Protein AF-A0A176S6M0-F1 (afdb_monomer)

Organism: NCBI:txid1003181

Nearest PDB structures (foldseek):
  2pf5-assembly4_D  TM=7.812E-01  e=3.758E-06  Homo sapiens
  2pf5-assembly3_C  TM=7.568E-01  e=2.878E-05  Homo sapiens
  2pf5-assembly2_B  TM=7.631E-01  e=2.878E-05  Homo sapiens
  2pf5-assembly1_A  TM=7.315E-01  e=1.035E-04  Homo sapiens
  2pf5-assembly5_E  TM=7.703E-01  e=6.281E-04  Homo sapiens

Sequence (191 aa):
MYHYLTNNQQREIKPMPKTPITATLLIAALALMPSASIAIEDCGTSVTECRMKQQIEDSQRQITELQTALSSLQQKMNAMAFPPLHFMKCGKTYTCTPKMCLEKCISLGLRMATYDEVYAWASQGKDHCARMWMLHSQHPGKVYASFPMYKNNTKPGCGATNTGNIPRMEWISVFDWNSEKKYDCACAGIR

Radius of gyration: 30.68 Å; Cα contacts (8 Å, |Δi|>4): 262; chains: 1; bounding box: 70×48×88 Å

Mean predicted aligned error: 15.8 Å

Structure (mmCIF, N/CA/C/O backbone):
data_AF-A0A176S6M0-F1
#
_entry.id   AF-A0A176S6M0-F1
#
loop_
_atom_site.group_PDB
_atom_site.id
_atom_site.type_symbol
_atom_site.label_atom_id
_atom_site.label_alt_id
_atom_site.label_comp_id
_atom_site.label_asym_id
_atom_site.label_entity_id
_atom_site.label_seq_id
_atom_site.pdbx_PDB_ins_code
_atom_site.Cartn_x
_atom_site.Cartn_y
_atom_site.Cartn_z
_atom_site.occupancy
_atom_site.B_iso_or_equiv
_atom_site.auth_seq_id
_atom_site.auth_comp_id
_atom_site.auth_asym_id
_atom_site.auth_atom_id
_atom_site.pdbx_PDB_model_num
ATOM 1 N N . MET A 1 1 ? -43.318 9.454 -31.544 1.00 43.44 1 MET A N 1
ATOM 2 C CA . MET A 1 1 ? -43.766 8.067 -31.302 1.00 43.44 1 MET A CA 1
ATOM 3 C C . MET A 1 1 ? -42.952 7.550 -30.124 1.00 43.44 1 MET A C 1
ATOM 5 O O . MET A 1 1 ? -41.786 7.228 -30.291 1.00 43.44 1 MET A O 1
ATOM 9 N N . TYR A 1 2 ? -43.499 7.673 -28.914 1.00 30.61 2 TYR A N 1
ATOM 10 C CA . TYR A 1 2 ? -42.803 7.377 -27.658 1.00 30.61 2 TYR A CA 1
ATOM 11 C C . TYR A 1 2 ?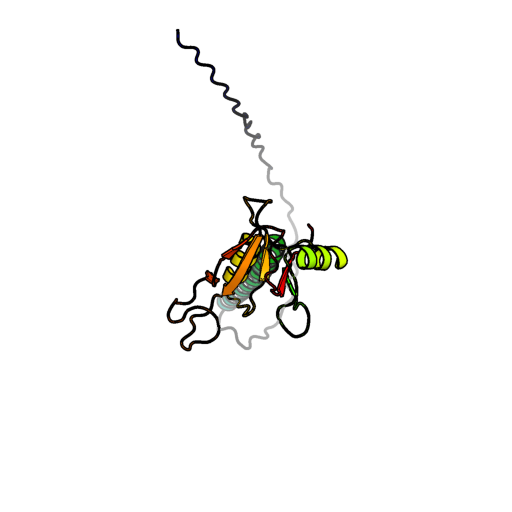 -43.076 5.924 -27.265 1.00 30.61 2 TYR A C 1
ATOM 13 O O . TYR A 1 2 ? -44.229 5.574 -27.032 1.00 30.61 2 TYR A O 1
ATOM 21 N N . HIS A 1 3 ? -42.037 5.095 -27.174 1.00 37.59 3 HIS A N 1
ATOM 22 C CA . HIS A 1 3 ? -42.126 3.774 -26.552 1.00 37.59 3 HIS A CA 1
ATOM 23 C C 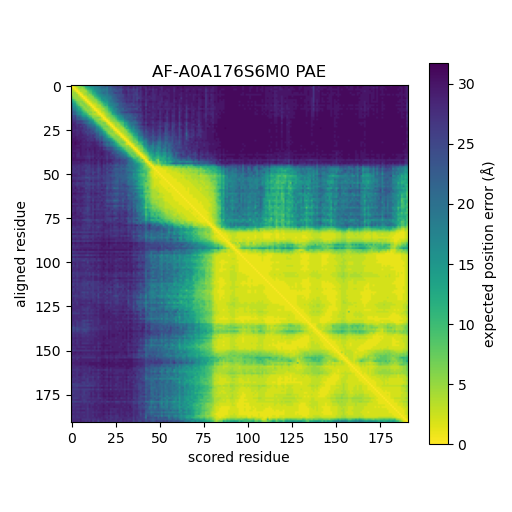. HIS A 1 3 ? -41.480 3.825 -25.168 1.00 37.59 3 HIS A C 1
ATOM 25 O O . HIS A 1 3 ? -40.260 3.823 -25.028 1.00 37.59 3 HIS A O 1
ATOM 31 N N . TYR A 1 4 ? -42.335 3.887 -24.149 1.00 35.69 4 TYR A N 1
ATOM 32 C CA . TYR A 1 4 ? -42.012 3.531 -22.773 1.00 35.69 4 TYR A CA 1
ATOM 33 C C . TYR A 1 4 ? -42.096 2.007 -22.634 1.00 35.69 4 TYR A C 1
ATOM 35 O O . TYR A 1 4 ? -43.117 1.421 -22.986 1.00 35.69 4 TYR A O 1
ATOM 43 N N . LEU A 1 5 ? -41.060 1.379 -22.077 1.00 45.28 5 LEU A N 1
ATOM 44 C CA . LEU A 1 5 ? -41.154 0.053 -21.466 1.00 45.28 5 LEU A CA 1
ATOM 45 C C . LEU A 1 5 ? -40.451 0.098 -20.108 1.00 45.28 5 LEU A C 1
ATOM 47 O O . LEU A 1 5 ? -39.227 0.115 -20.005 1.00 45.28 5 LEU A O 1
ATOM 51 N N . THR A 1 6 ? -41.273 0.169 -19.069 1.00 43.84 6 THR A N 1
ATOM 52 C CA . THR A 1 6 ? -40.951 -0.072 -17.666 1.00 43.84 6 THR A CA 1
ATOM 53 C C . THR A 1 6 ? -41.012 -1.576 -17.400 1.00 43.84 6 THR A C 1
ATOM 55 O O . THR A 1 6 ? -41.942 -2.241 -17.845 1.00 43.84 6 THR A O 1
ATOM 58 N N . ASN A 1 7 ? -40.059 -2.125 -16.644 1.00 42.72 7 ASN A N 1
ATOM 59 C CA . ASN A 1 7 ? -40.209 -3.449 -16.040 1.00 42.72 7 ASN A CA 1
ATOM 60 C C . ASN A 1 7 ? -39.877 -3.367 -14.548 1.00 42.72 7 ASN A C 1
ATOM 62 O O . ASN A 1 7 ? -38.720 -3.328 -14.135 1.00 42.72 7 ASN A O 1
ATOM 66 N N . ASN A 1 8 ? -40.953 -3.299 -13.764 1.00 38.66 8 ASN A N 1
ATOM 67 C CA . ASN A 1 8 ? -40.996 -3.508 -12.326 1.00 38.66 8 ASN A CA 1
ATOM 68 C C . ASN A 1 8 ? -40.951 -5.017 -12.050 1.00 38.66 8 ASN A C 1
ATOM 70 O O . ASN A 1 8 ? -41.828 -5.744 -12.508 1.00 38.66 8 ASN A O 1
ATOM 74 N N . GLN A 1 9 ? -40.010 -5.483 -11.230 1.00 40.56 9 GLN A N 1
ATOM 75 C CA . GLN A 1 9 ? -40.177 -6.736 -10.488 1.00 40.56 9 GLN A CA 1
ATOM 76 C C . GLN A 1 9 ? -40.099 -6.437 -8.991 1.00 40.56 9 GLN A C 1
ATOM 78 O O . GLN A 1 9 ? -39.033 -6.423 -8.381 1.00 40.56 9 GLN A O 1
ATOM 83 N N . GLN A 1 10 ? -41.269 -6.179 -8.409 1.00 38.28 10 GLN A N 1
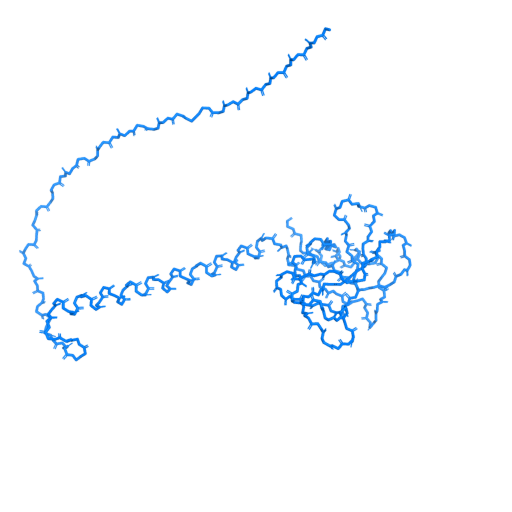ATOM 84 C CA . GLN A 1 10 ? -41.493 -6.224 -6.970 1.00 38.28 10 GLN A CA 1
ATOM 85 C C . GLN A 1 10 ? -41.509 -7.695 -6.538 1.00 38.28 10 GLN A C 1
ATOM 87 O O . GLN A 1 10 ? -42.313 -8.482 -7.032 1.00 38.28 10 GLN A O 1
ATOM 92 N N . ARG A 1 11 ? -40.615 -8.078 -5.622 1.00 42.50 11 ARG A N 1
ATOM 93 C CA . ARG A 1 11 ? -40.735 -9.343 -4.889 1.00 42.50 11 ARG A CA 1
ATOM 94 C C . ARG A 1 11 ? -41.695 -9.126 -3.724 1.00 42.50 11 ARG A C 1
ATOM 96 O O . ARG A 1 11 ? -41.389 -8.378 -2.800 1.00 42.50 11 ARG A O 1
ATOM 103 N N . GLU A 1 12 ? -42.847 -9.780 -3.795 1.00 37.25 12 GLU A N 1
ATOM 104 C CA . GLU A 1 12 ? -43.814 -9.887 -2.707 1.00 37.25 12 GLU A CA 1
ATOM 105 C C . GLU A 1 12 ? -43.195 -10.636 -1.517 1.00 37.25 12 GLU A C 1
ATOM 10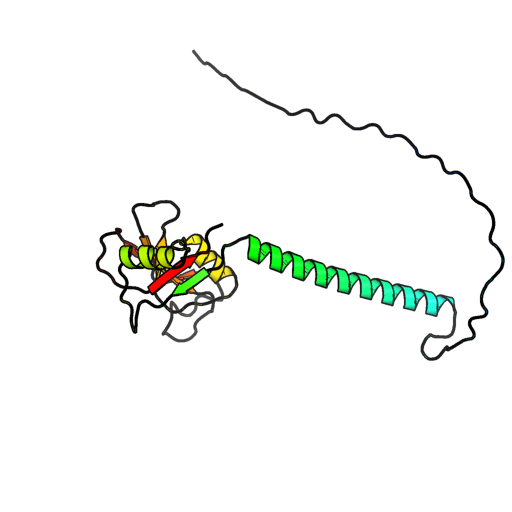7 O O . GLU A 1 12 ? -42.768 -11.785 -1.639 1.00 37.25 12 GLU A O 1
ATOM 112 N N . ILE A 1 13 ? -43.170 -10.000 -0.345 1.00 45.75 13 ILE A N 1
ATOM 113 C CA . ILE A 1 13 ? -42.901 -10.670 0.930 1.00 45.75 13 ILE A CA 1
ATOM 114 C C . ILE A 1 13 ? -44.262 -10.976 1.560 1.00 45.75 13 ILE A C 1
ATOM 116 O O . ILE A 1 13 ? -44.948 -10.081 2.050 1.00 45.75 13 ILE A O 1
ATOM 120 N N . LYS A 1 14 ? -44.662 -12.251 1.528 1.00 45.03 14 LYS A N 1
ATOM 121 C CA . LYS A 1 14 ? -45.820 -12.767 2.273 1.00 45.03 14 LYS A CA 1
ATOM 122 C C . LYS A 1 14 ? -45.585 -12.612 3.787 1.00 45.03 14 LYS A C 1
ATOM 124 O O . LYS A 1 14 ? -44.532 -13.038 4.263 1.00 45.03 14 LYS A O 1
ATOM 129 N N . PRO A 1 15 ? -46.549 -12.090 4.566 1.00 42.06 15 PRO A N 1
ATOM 130 C CA . PRO A 1 15 ? -46.467 -12.107 6.022 1.00 42.06 15 PRO A CA 1
ATOM 131 C C . PRO A 1 15 ? -46.712 -13.525 6.563 1.00 42.06 15 PRO A C 1
ATOM 133 O O . PRO A 1 15 ? -47.674 -14.194 6.183 1.00 42.06 15 PRO A O 1
ATOM 136 N N . MET A 1 16 ? -45.831 -13.982 7.458 1.00 42.56 16 MET A N 1
ATOM 137 C CA . MET A 1 16 ? -45.984 -15.242 8.191 1.00 42.56 16 MET A CA 1
ATOM 138 C C . MET A 1 16 ? -47.082 -15.136 9.269 1.00 42.56 16 MET A C 1
ATOM 140 O O . MET A 1 16 ? -47.238 -14.077 9.885 1.00 42.56 16 MET A O 1
ATOM 144 N N . PRO A 1 17 ? -47.828 -16.226 9.526 1.00 47.25 17 PRO A N 1
ATOM 145 C CA . PRO A 1 17 ? -48.922 -16.242 10.485 1.00 47.25 17 PRO A CA 1
ATOM 146 C C . PRO A 1 17 ? -48.417 -16.229 11.932 1.00 47.25 17 PRO A C 1
ATOM 148 O O . PRO A 1 17 ? -47.465 -16.918 12.295 1.00 47.25 17 PRO A O 1
ATOM 151 N N . LYS A 1 18 ? -49.114 -15.457 12.771 1.00 46.69 18 LYS A N 1
ATOM 152 C CA . LYS A 1 18 ? -49.018 -15.516 14.230 1.00 46.69 18 LYS A CA 1
ATOM 153 C C . LYS A 1 18 ? -49.846 -16.705 14.712 1.00 46.69 18 LYS A C 1
ATOM 155 O O . LYS A 1 18 ? -51.056 -16.717 14.499 1.00 46.69 18 LYS A O 1
ATOM 160 N N . THR A 1 19 ? -49.222 -17.647 15.409 1.00 40.69 19 THR A N 1
ATOM 161 C CA . THR A 1 19 ? -49.934 -18.640 16.225 1.00 40.69 19 THR A CA 1
ATOM 162 C C . THR A 1 19 ? -49.456 -18.565 17.673 1.00 40.69 19 THR A C 1
ATOM 164 O O . THR A 1 19 ? -48.256 -18.397 17.901 1.00 40.69 19 THR A O 1
ATOM 167 N N . PRO A 1 20 ? -50.381 -18.645 18.646 1.00 47.53 20 PRO A N 1
ATOM 168 C CA . PRO A 1 20 ? -50.088 -18.478 20.058 1.00 47.53 20 PRO A CA 1
ATOM 169 C C . PRO A 1 20 ? -49.623 -19.813 20.643 1.00 47.53 20 PRO A C 1
ATOM 171 O O . PRO A 1 20 ? -50.214 -20.852 20.353 1.00 47.53 20 PRO A O 1
ATOM 174 N N . ILE A 1 21 ? -48.589 -19.795 21.484 1.00 45.59 21 ILE A N 1
ATOM 175 C CA . ILE A 1 21 ? -48.250 -20.959 22.305 1.00 45.59 21 ILE A CA 1
ATOM 176 C C . ILE A 1 21 ? -48.722 -20.675 23.725 1.00 45.59 21 ILE A C 1
ATOM 178 O O . ILE A 1 21 ? -48.211 -19.815 24.439 1.00 45.59 21 ILE A O 1
ATOM 182 N N . THR A 1 22 ? -49.782 -21.398 24.047 1.00 39.50 22 THR A N 1
ATOM 183 C CA . THR A 1 22 ? -50.495 -21.522 25.305 1.00 39.50 22 THR A CA 1
ATOM 184 C C . THR A 1 22 ? -49.553 -21.950 26.430 1.00 39.50 22 THR A C 1
ATOM 186 O O . THR A 1 22 ? -48.747 -22.864 26.272 1.00 39.50 22 THR A O 1
ATOM 189 N N . ALA A 1 23 ? -49.696 -21.309 27.587 1.00 42.81 23 ALA A N 1
ATOM 190 C CA . ALA A 1 23 ? -49.121 -21.761 28.843 1.00 42.81 23 ALA A CA 1
ATOM 191 C C . ALA A 1 23 ? -49.730 -23.110 29.265 1.00 42.81 23 ALA A C 1
ATOM 193 O O . ALA A 1 23 ? -50.946 -23.297 29.196 1.00 42.81 23 ALA A O 1
ATOM 194 N N . THR A 1 24 ? -48.916 -24.031 29.780 1.00 41.75 24 THR A N 1
ATOM 195 C CA . THR A 1 24 ? -49.393 -25.070 30.701 1.00 41.75 24 THR A CA 1
ATOM 196 C C . THR A 1 24 ? -48.340 -25.333 31.777 1.00 41.75 24 THR A C 1
ATOM 198 O O . THR A 1 24 ? -47.176 -25.594 31.491 1.00 41.75 24 THR A O 1
ATOM 201 N N . LEU A 1 25 ? -48.817 -25.182 33.013 1.00 37.16 25 LEU A N 1
ATOM 202 C CA . LEU A 1 25 ? -48.228 -25.465 34.317 1.00 37.16 25 LEU A CA 1
ATOM 203 C C . LEU A 1 25 ? -47.341 -26.720 34.391 1.00 37.16 25 LEU A C 1
ATOM 205 O O . LEU A 1 25 ? -47.742 -27.796 33.957 1.00 37.16 25 LEU A O 1
ATOM 209 N N . LEU A 1 26 ? -46.265 -26.609 35.176 1.00 35.19 26 LEU A N 1
ATOM 210 C CA . LEU A 1 26 ? -45.790 -27.683 36.049 1.00 35.19 26 LEU A CA 1
ATOM 211 C C . LEU A 1 26 ? -45.589 -27.101 37.455 1.00 35.19 26 LEU A C 1
ATOM 213 O O . LEU A 1 26 ? -44.762 -26.220 37.679 1.00 35.19 26 LEU A O 1
ATOM 217 N N . ILE A 1 27 ? -46.439 -27.557 38.375 1.00 41.88 27 ILE A N 1
ATOM 218 C CA . ILE A 1 27 ? -46.372 -27.319 39.818 1.00 41.88 27 ILE A CA 1
ATOM 219 C C . ILE A 1 27 ? -45.376 -28.322 40.426 1.00 41.88 27 ILE A C 1
ATOM 221 O O . ILE A 1 27 ? -45.296 -29.453 39.958 1.00 41.88 27 ILE A O 1
ATOM 225 N N . ALA A 1 28 ? -44.744 -27.897 41.527 1.00 40.81 28 ALA A N 1
ATOM 226 C CA . ALA A 1 28 ? -44.086 -28.683 42.583 1.00 40.81 28 ALA A CA 1
ATOM 227 C C . ALA A 1 28 ? -42.548 -28.748 42.561 1.00 40.81 28 ALA A C 1
ATOM 229 O O . ALA A 1 28 ? -41.954 -29.654 41.993 1.00 40.81 28 ALA A O 1
ATOM 230 N N . ALA A 1 29 ? -41.929 -27.831 43.318 1.00 37.19 29 ALA A N 1
ATOM 231 C CA . ALA A 1 29 ? -40.848 -28.139 44.263 1.00 37.19 29 ALA A CA 1
ATOM 232 C C . ALA A 1 29 ? -40.651 -26.950 45.229 1.00 37.19 29 ALA A C 1
ATOM 234 O O . ALA A 1 29 ? -39.705 -26.174 45.127 1.00 37.19 29 ALA A O 1
ATOM 235 N N . LEU A 1 30 ? -41.588 -26.786 46.167 1.00 45.50 30 LEU A N 1
ATOM 236 C CA . LEU A 1 30 ? -41.320 -26.112 47.438 1.00 45.50 30 LEU A CA 1
ATOM 237 C C . LEU A 1 30 ? -40.699 -27.162 48.359 1.00 45.50 30 LEU A C 1
ATOM 239 O O . LEU A 1 30 ? -41.390 -28.107 48.722 1.00 45.50 30 LEU A O 1
ATOM 243 N N . ALA A 1 31 ? -39.420 -26.975 48.679 1.00 43.75 31 ALA A N 1
ATOM 244 C CA . ALA A 1 31 ? -38.664 -27.504 49.821 1.00 43.75 31 ALA A CA 1
ATOM 245 C C . ALA A 1 31 ? -37.278 -27.937 49.346 1.00 43.75 31 ALA A C 1
ATOM 247 O O . ALA A 1 31 ? -37.110 -29.025 48.812 1.00 43.75 31 ALA A O 1
ATOM 248 N N . LEU A 1 32 ? -36.318 -27.031 49.520 1.00 36.28 32 LEU A N 1
ATOM 249 C CA . LEU A 1 32 ? -34.925 -27.251 49.922 1.00 36.28 32 LEU A CA 1
ATOM 250 C C . LEU A 1 32 ? -34.210 -25.933 49.624 1.00 36.28 32 LEU A C 1
ATOM 252 O O . LEU A 1 32 ? -33.520 -25.783 48.623 1.00 36.28 32 LEU A O 1
ATOM 256 N N . MET A 1 33 ? -34.438 -24.937 50.485 1.00 41.25 33 MET A N 1
ATOM 257 C CA . MET A 1 33 ? -33.430 -23.899 50.655 1.00 41.25 33 MET A CA 1
ATOM 258 C C . MET A 1 33 ? -32.262 -24.569 51.377 1.00 41.25 33 MET A C 1
ATOM 260 O O . MET A 1 33 ? -32.457 -25.023 52.508 1.00 41.25 33 MET A O 1
ATOM 264 N N . PRO A 1 34 ? -31.067 -24.666 50.774 1.00 44.00 34 PRO A N 1
ATOM 265 C CA . PRO A 1 34 ? -29.879 -24.871 51.566 1.00 44.00 34 PRO A CA 1
ATOM 266 C C . PRO A 1 34 ? -29.698 -23.589 52.368 1.00 44.00 34 PRO A C 1
ATOM 268 O O . PRO A 1 34 ? -29.604 -22.494 51.809 1.00 44.00 34 PRO A O 1
ATOM 271 N N . SER A 1 35 ? -29.684 -23.736 53.684 1.00 46.09 35 SER A N 1
ATOM 272 C CA . SER A 1 35 ? -29.129 -22.765 54.609 1.00 46.09 35 SER A CA 1
ATOM 273 C C . SER A 1 35 ? -27.696 -22.450 54.172 1.00 46.09 35 SER A C 1
ATOM 275 O O . SER A 1 35 ? -26.757 -23.143 54.553 1.00 46.09 35 SER A O 1
ATOM 277 N N . ALA A 1 36 ? -27.520 -21.436 53.330 1.00 45.50 36 ALA A N 1
ATOM 278 C CA . ALA A 1 36 ? -26.222 -20.841 53.077 1.00 45.50 36 ALA A CA 1
ATOM 279 C C . ALA A 1 36 ? -26.039 -19.738 54.116 1.00 45.50 36 ALA A C 1
ATOM 281 O O . ALA A 1 36 ? -26.495 -18.605 53.961 1.00 45.50 36 ALA A O 1
ATOM 282 N N . SER A 1 37 ? -25.423 -20.135 55.224 1.00 42.41 37 SER A N 1
ATOM 283 C CA . SER A 1 37 ? -24.835 -19.240 56.204 1.00 42.41 37 SER A CA 1
ATOM 284 C C . SER A 1 37 ? -23.882 -18.276 55.500 1.00 42.41 37 SER A C 1
ATOM 286 O O . SER A 1 37 ? -22.876 -18.684 54.931 1.00 42.41 37 SER A O 1
ATOM 288 N N . ILE A 1 38 ? -24.270 -17.004 55.510 1.00 44.81 38 ILE A N 1
ATOM 289 C CA . ILE A 1 38 ? -23.445 -15.811 55.725 1.00 44.81 38 ILE A CA 1
ATOM 290 C C . ILE A 1 38 ? -21.932 -16.090 55.687 1.00 44.81 38 ILE A C 1
ATOM 292 O O . ILE A 1 38 ? -21.327 -16.458 56.689 1.00 44.81 38 ILE A O 1
ATOM 296 N N . ALA A 1 39 ? -21.328 -15.807 54.538 1.00 41.78 39 ALA A N 1
ATOM 297 C CA . ALA A 1 39 ? -20.100 -15.028 54.499 1.00 41.78 39 ALA A CA 1
ATOM 298 C C . ALA A 1 39 ? -20.513 -13.621 54.034 1.00 41.78 39 ALA A C 1
ATOM 300 O O . ALA A 1 39 ? -20.493 -13.313 52.846 1.00 41.78 39 ALA A O 1
ATOM 301 N N . ILE A 1 40 ? -21.036 -12.814 54.966 1.00 46.03 40 ILE A N 1
ATOM 302 C CA . ILE A 1 40 ? -21.219 -11.369 54.776 1.00 46.03 40 ILE A CA 1
ATOM 303 C C . ILE A 1 40 ? -19.926 -10.736 55.277 1.00 46.03 40 ILE A C 1
ATOM 305 O O . ILE A 1 40 ? -19.821 -10.335 56.431 1.00 46.03 40 ILE A O 1
ATOM 309 N N . GLU A 1 41 ? -18.934 -10.689 54.407 1.00 52.88 41 GLU A N 1
ATOM 310 C CA . GLU A 1 41 ? -17.904 -9.662 54.456 1.00 52.88 41 GLU A CA 1
ATOM 311 C C . GLU A 1 41 ? -18.014 -8.969 53.087 1.00 52.88 41 GLU A C 1
ATOM 313 O O . GLU A 1 41 ? -17.890 -9.623 52.058 1.00 52.88 41 GLU A O 1
ATOM 318 N N . ASP A 1 42 ? -18.398 -7.686 53.090 1.00 53.22 42 ASP A N 1
ATOM 319 C CA . ASP A 1 42 ? -18.478 -6.731 51.956 1.00 53.22 42 ASP A CA 1
ATOM 320 C C . ASP A 1 42 ? -19.814 -6.402 51.252 1.00 53.22 42 ASP A C 1
ATOM 322 O O . ASP A 1 42 ? -19.848 -5.506 50.403 1.00 53.22 42 ASP A O 1
ATOM 326 N N . CYS A 1 43 ? -20.966 -6.946 51.656 1.00 53.84 43 CYS A N 1
ATOM 327 C CA . CYS A 1 43 ? -22.266 -6.415 51.198 1.00 53.84 43 CYS A CA 1
ATOM 328 C C . CYS A 1 43 ? -23.092 -5.873 52.379 1.00 53.84 43 CYS A C 1
ATOM 330 O O . CYS A 1 43 ? -23.225 -6.545 53.394 1.00 53.84 43 CYS A O 1
ATOM 332 N N . GLY A 1 44 ? -23.597 -4.636 52.270 1.00 57.66 44 GLY A N 1
ATOM 333 C CA . GLY A 1 44 ? -24.265 -3.893 53.344 1.00 57.66 44 GLY A CA 1
ATOM 334 C C . GLY A 1 44 ? -25.566 -4.525 53.856 1.00 57.66 44 GLY A C 1
ATOM 335 O O . GLY A 1 44 ? -26.013 -5.572 53.399 1.00 57.66 44 GLY A O 1
ATOM 336 N N . THR A 1 45 ? -26.161 -3.870 54.851 1.00 56.72 45 THR A N 1
ATOM 337 C CA . THR A 1 45 ? -27.102 -4.358 55.881 1.00 56.72 45 THR A CA 1
ATOM 338 C C . THR A 1 45 ? -28.440 -4.982 55.429 1.00 56.72 45 THR A C 1
ATOM 340 O O . THR A 1 45 ? -29.296 -5.228 56.281 1.00 56.72 45 THR A O 1
ATOM 343 N N . SER A 1 46 ? -28.672 -5.305 54.148 1.00 70.50 46 SER A N 1
ATOM 344 C CA . SER A 1 46 ? -29.885 -6.031 53.726 1.00 70.50 46 SER A CA 1
ATOM 345 C C . SER A 1 46 ? -29.680 -6.998 52.552 1.00 70.50 46 SER A C 1
ATOM 347 O O . SER A 1 46 ? -28.970 -6.710 51.593 1.00 70.50 46 SER A O 1
ATOM 349 N N . VAL A 1 47 ? -30.399 -8.128 52.578 1.00 76.00 47 VAL A N 1
ATOM 350 C CA . VAL A 1 47 ? -30.427 -9.148 51.503 1.00 76.00 47 VAL A CA 1
ATOM 351 C C . VAL A 1 47 ? -30.794 -8.541 50.140 1.00 76.00 47 VAL A C 1
ATOM 353 O O . VAL A 1 47 ? -30.305 -8.979 49.098 1.00 76.00 47 VAL A O 1
ATOM 356 N N . THR A 1 48 ? -31.634 -7.506 50.141 1.00 75.69 48 THR A N 1
ATOM 357 C CA . THR A 1 48 ? -32.018 -6.763 48.938 1.00 75.69 48 THR A CA 1
ATOM 358 C C . THR A 1 48 ? -30.833 -5.998 48.346 1.00 75.69 48 THR A C 1
ATOM 360 O O . THR A 1 48 ? -30.663 -6.001 47.129 1.00 75.69 48 THR A O 1
ATOM 363 N N . GLU A 1 49 ? -29.984 -5.392 49.183 1.00 75.75 49 GLU A N 1
ATOM 364 C CA . GLU A 1 49 ? -28.771 -4.691 48.744 1.00 75.75 49 GLU A CA 1
ATOM 365 C C . GLU A 1 49 ? -27.766 -5.660 48.109 1.00 75.75 49 GLU A C 1
ATOM 367 O O . GLU A 1 49 ? -27.268 -5.388 47.017 1.00 75.75 49 GLU A O 1
ATOM 372 N N . CYS A 1 50 ? -27.537 -6.823 48.729 1.00 80.56 50 CYS A N 1
ATOM 373 C CA . CYS A 1 50 ? -26.656 -7.855 48.174 1.00 80.56 50 CYS A CA 1
ATOM 374 C C . CYS A 1 50 ? -27.141 -8.331 46.799 1.00 80.56 50 CYS A C 1
ATOM 376 O O . CYS A 1 50 ? -26.361 -8.409 45.853 1.00 80.56 50 CYS A O 1
ATOM 378 N N . ARG A 1 51 ? -28.448 -8.595 46.656 1.00 83.62 51 ARG A N 1
ATOM 379 C CA . ARG A 1 51 ? -29.037 -9.035 45.382 1.00 83.62 51 ARG A CA 1
ATOM 380 C C . ARG A 1 51 ? -28.884 -7.979 44.285 1.00 83.62 51 ARG A C 1
ATOM 382 O O . ARG A 1 51 ? -28.607 -8.336 43.143 1.00 83.62 51 ARG A O 1
ATOM 389 N N . MET A 1 52 ? -29.055 -6.700 44.621 1.00 82.00 52 MET A N 1
ATOM 390 C CA . MET A 1 52 ? -28.855 -5.609 43.665 1.00 82.00 52 MET A CA 1
ATOM 391 C C . MET A 1 52 ? -27.382 -5.471 43.262 1.00 82.00 52 MET A C 1
ATOM 393 O O . MET A 1 52 ? -27.104 -5.339 42.073 1.00 82.00 52 MET A O 1
ATOM 397 N N . LYS A 1 53 ? -26.437 -5.558 44.210 1.00 83.88 53 LYS A N 1
ATOM 398 C CA . LYS A 1 53 ? -24.992 -5.547 43.911 1.00 83.88 53 LYS A CA 1
ATOM 399 C C . LYS A 1 53 ? -24.595 -6.694 42.985 1.00 83.88 53 LYS A C 1
ATOM 401 O O . LYS A 1 53 ? -23.978 -6.443 41.955 1.00 83.88 53 LYS A O 1
ATOM 406 N N . GLN A 1 54 ? -25.058 -7.908 43.276 1.00 87.00 54 GLN A N 1
ATOM 407 C CA . GLN A 1 54 ? -24.828 -9.080 42.431 1.00 87.00 54 GLN A CA 1
ATOM 408 C C . GLN A 1 54 ? -25.341 -8.862 40.998 1.00 87.00 54 GLN A C 1
ATOM 410 O O . GLN A 1 54 ? -24.626 -9.112 40.034 1.00 87.00 54 GLN A O 1
ATOM 415 N N . GLN A 1 55 ? -26.559 -8.329 40.838 1.00 88.12 55 GLN A N 1
ATOM 416 C CA . GLN A 1 55 ? -27.109 -8.024 39.512 1.00 88.12 55 GLN A CA 1
ATOM 417 C C . GLN A 1 55 ? -26.300 -6.961 38.758 1.00 88.12 55 GLN A C 1
ATOM 419 O O . GLN A 1 55 ? -26.183 -7.040 37.532 1.00 88.12 55 GLN A O 1
ATOM 424 N N . ILE A 1 56 ? -25.760 -5.963 39.463 1.00 89.94 56 ILE A N 1
ATOM 425 C CA . ILE A 1 56 ? -24.901 -4.934 38.866 1.00 89.94 56 ILE A CA 1
ATOM 426 C C . ILE A 1 56 ? -23.592 -5.561 38.382 1.00 89.94 56 ILE A C 1
ATOM 428 O O . ILE A 1 56 ? -23.196 -5.307 37.246 1.00 89.94 56 ILE A O 1
ATOM 432 N N . GLU A 1 57 ? -22.953 -6.399 39.196 1.00 90.88 57 GLU A N 1
ATOM 433 C CA . GLU A 1 57 ? -21.716 -7.099 38.831 1.00 90.88 57 GLU A CA 1
ATOM 434 C C . GLU A 1 57 ? -21.927 -8.043 37.643 1.00 90.88 57 GLU A C 1
ATOM 436 O O . GLU A 1 57 ? -21.162 -8.003 36.677 1.00 90.88 57 GLU A O 1
ATOM 441 N N . ASP A 1 58 ? -23.011 -8.820 37.652 1.00 94.00 58 ASP A N 1
ATOM 442 C CA . ASP A 1 58 ? -23.382 -9.694 36.537 1.00 94.00 58 ASP A CA 1
ATOM 443 C C . ASP A 1 58 ? -23.620 -8.886 35.253 1.00 94.00 58 ASP A C 1
ATOM 445 O O . ASP A 1 58 ? -23.161 -9.266 34.173 1.00 94.00 58 ASP A O 1
ATOM 449 N N . SER A 1 59 ? -24.280 -7.729 35.361 1.00 91.25 59 SER A N 1
ATOM 450 C CA . SER A 1 59 ? -24.502 -6.831 34.221 1.00 91.25 59 SER A CA 1
ATOM 451 C C . SER A 1 59 ? -23.192 -6.234 33.702 1.00 91.25 59 SER A C 1
ATOM 453 O O . SER A 1 59 ? -22.975 -6.176 32.491 1.00 91.25 59 SER A O 1
ATOM 455 N N . GLN A 1 60 ? -22.287 -5.819 34.590 1.00 92.94 60 GLN A N 1
ATOM 456 C CA . GLN A 1 60 ? -20.965 -5.307 34.213 1.00 92.94 60 GLN A CA 1
ATOM 457 C C . GLN A 1 60 ? -20.119 -6.382 33.525 1.00 92.94 60 GLN A C 1
ATOM 459 O O . GLN A 1 60 ? -19.449 -6.102 32.523 1.00 92.94 60 GLN A O 1
ATOM 464 N N . ARG A 1 61 ? -20.189 -7.625 34.008 1.00 95.12 61 ARG A N 1
ATOM 465 C CA . ARG A 1 61 ? -19.540 -8.776 33.377 1.00 95.12 61 ARG A CA 1
ATOM 466 C C . ARG A 1 61 ? -20.064 -8.999 31.963 1.00 95.12 61 ARG A C 1
ATOM 468 O O . ARG A 1 61 ? -19.265 -9.062 31.031 1.00 95.12 61 ARG A O 1
ATOM 475 N N . GLN A 1 62 ? -21.386 -9.016 31.788 1.00 94.25 62 GLN A N 1
ATOM 476 C CA . GLN A 1 62 ? -22.009 -9.156 30.469 1.00 94.25 62 GLN A CA 1
ATOM 477 C C . GLN A 1 62 ? -21.599 -8.028 29.514 1.00 94.25 62 GLN A C 1
ATOM 479 O O . GLN A 1 62 ? -21.264 -8.301 28.364 1.00 94.25 62 GLN A O 1
ATOM 484 N N . ILE A 1 63 ? -21.557 -6.771 29.974 1.00 95.44 63 ILE A N 1
ATOM 485 C CA . ILE A 1 63 ? -21.084 -5.634 29.161 1.00 95.44 63 ILE A CA 1
ATOM 486 C C . ILE A 1 63 ? -19.635 -5.848 28.703 1.00 95.44 63 ILE A C 1
ATOM 488 O O . ILE A 1 63 ? -19.309 -5.601 27.539 1.00 95.44 63 ILE A O 1
ATOM 492 N N . THR A 1 64 ? -18.779 -6.343 29.596 1.00 95.12 64 THR A N 1
ATOM 493 C CA . THR A 1 64 ? -17.352 -6.569 29.322 1.00 95.12 64 THR A CA 1
ATOM 494 C C . THR A 1 64 ? -17.152 -7.696 28.305 1.00 95.12 64 THR A C 1
ATOM 496 O O . THR A 1 64 ? -16.361 -7.571 27.363 1.00 95.12 64 THR A O 1
ATOM 499 N N . GLU A 1 65 ? -17.909 -8.785 28.444 1.00 95.31 65 GLU A N 1
ATOM 500 C CA . GLU A 1 65 ? -17.925 -9.897 27.490 1.00 95.31 65 GLU A CA 1
ATOM 501 C C . GLU A 1 65 ? -18.415 -9.439 26.112 1.00 95.31 65 GLU A C 1
ATOM 503 O O . GLU A 1 65 ? -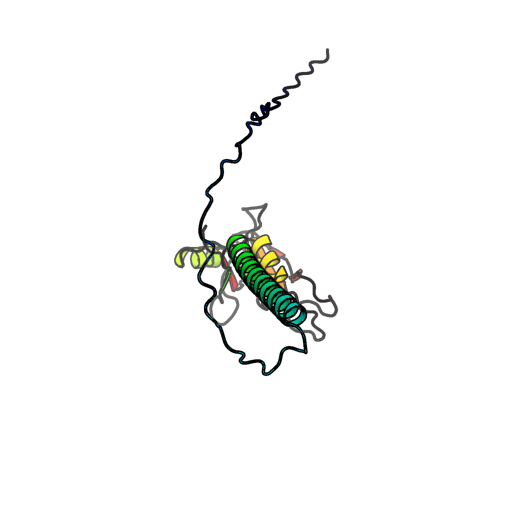17.777 -9.741 25.098 1.00 95.31 65 GLU A O 1
ATOM 508 N N . LEU A 1 66 ? -19.482 -8.633 26.065 1.00 94.00 66 LEU A N 1
ATOM 509 C CA . LEU A 1 66 ? -20.013 -8.088 24.816 1.00 94.00 66 LEU A CA 1
ATOM 510 C C . LEU A 1 66 ? -19.007 -7.156 24.125 1.00 94.00 66 LEU A C 1
ATOM 512 O O . LEU A 1 66 ? -18.799 -7.271 22.917 1.00 94.00 66 LEU A O 1
ATOM 516 N N . GLN A 1 67 ? -18.347 -6.262 24.870 1.00 94.81 67 GLN A N 1
ATOM 517 C CA . GLN A 1 67 ? -17.302 -5.380 24.331 1.00 94.81 67 GLN A CA 1
ATOM 518 C C . GLN A 1 67 ? -16.120 -6.178 23.771 1.00 94.81 67 GLN A C 1
ATOM 520 O O . GLN A 1 67 ? -15.606 -5.869 22.691 1.00 94.81 67 GLN A O 1
ATOM 525 N N . THR A 1 68 ? -15.721 -7.245 24.462 1.00 92.75 68 THR A N 1
ATOM 526 C CA . THR A 1 68 ? -14.644 -8.133 24.011 1.00 92.75 68 THR A CA 1
ATOM 527 C C . THR A 1 68 ? -15.041 -8.871 22.731 1.00 92.75 68 THR A C 1
ATOM 529 O O . THR A 1 68 ? -14.281 -8.878 21.759 1.00 92.75 68 THR A O 1
ATOM 532 N N . ALA A 1 69 ? -16.257 -9.416 22.666 1.00 91.31 69 ALA A N 1
ATOM 533 C CA . ALA A 1 69 ? -16.770 -10.070 21.466 1.00 91.31 69 ALA A CA 1
ATOM 534 C C . ALA A 1 69 ? -16.856 -9.098 20.278 1.00 91.31 69 ALA A C 1
ATOM 536 O O . ALA A 1 69 ? -16.422 -9.438 19.175 1.00 91.31 69 ALA A O 1
ATOM 537 N N . LEU A 1 70 ? -17.341 -7.873 20.505 1.00 91.44 70 LEU A N 1
ATOM 538 C CA . LEU A 1 70 ? -17.454 -6.849 19.468 1.00 91.44 70 LEU A CA 1
ATOM 539 C C . LEU A 1 70 ? -16.079 -6.451 18.920 1.00 91.44 70 LEU A C 1
ATOM 541 O O . LEU A 1 70 ? -15.900 -6.390 17.707 1.00 91.44 70 LEU A O 1
ATOM 545 N N . SER A 1 71 ? -15.085 -6.243 19.791 1.00 87.00 71 SER A N 1
ATOM 546 C CA . SER A 1 71 ? -13.715 -5.931 19.362 1.00 87.00 71 SER A CA 1
ATOM 547 C C . SER A 1 71 ? -13.083 -7.066 18.545 1.00 87.00 71 SER A C 1
ATOM 549 O O . SER A 1 71 ? -12.450 -6.805 17.521 1.00 87.00 71 SER A O 1
ATOM 551 N N . SER A 1 72 ? -13.325 -8.325 18.922 1.00 85.31 72 SER A N 1
ATOM 552 C CA . SER A 1 72 ? -12.878 -9.493 18.154 1.00 85.31 72 SER A CA 1
ATOM 553 C C . SER A 1 72 ? -13.555 -9.566 16.782 1.00 85.31 72 SER A C 1
ATOM 555 O O . SER A 1 72 ? -12.905 -9.836 15.769 1.00 85.31 72 SER A O 1
ATOM 557 N N . LEU A 1 73 ? -14.857 -9.278 16.718 1.00 82.38 73 LEU A N 1
ATOM 558 C CA . LEU A 1 73 ? -15.614 -9.287 15.469 1.00 82.38 73 LEU A CA 1
ATOM 559 C C . LEU A 1 73 ? -15.186 -8.143 14.543 1.00 82.38 73 LEU A C 1
ATOM 561 O O . LEU A 1 73 ? -14.979 -8.371 13.354 1.00 82.38 73 LEU A O 1
ATOM 565 N N . GLN A 1 74 ? -14.949 -6.951 15.095 1.00 79.81 74 GLN A N 1
ATOM 566 C CA . GLN A 1 74 ? -14.381 -5.804 14.386 1.00 79.81 74 GLN A CA 1
ATOM 567 C C . GLN A 1 74 ? -13.004 -6.148 13.797 1.00 79.81 74 GLN A C 1
ATOM 569 O O . GLN A 1 74 ? -12.733 -5.860 12.632 1.00 79.81 74 GLN A O 1
ATOM 574 N N . GLN A 1 75 ? -12.137 -6.815 14.566 1.00 73.12 75 GLN A N 1
ATOM 575 C CA . GLN A 1 75 ? -10.833 -7.283 14.082 1.00 73.12 75 GLN A CA 1
ATOM 576 C C . GLN A 1 75 ? -10.979 -8.298 12.943 1.00 73.12 75 GLN A C 1
ATOM 578 O O . GLN A 1 75 ? -10.296 -8.176 11.924 1.00 73.12 75 GLN A O 1
ATOM 583 N N . LYS A 1 76 ? -11.898 -9.263 13.073 1.00 73.06 76 LYS A N 1
ATOM 584 C CA . LYS A 1 76 ? -12.190 -10.233 12.008 1.00 73.06 76 LYS A CA 1
ATOM 585 C C . LYS A 1 76 ? -12.730 -9.548 10.757 1.00 73.06 76 LYS A C 1
ATOM 587 O O . LYS A 1 76 ? -12.275 -9.861 9.663 1.00 73.06 76 LYS A O 1
ATOM 592 N N . MET A 1 77 ? -13.650 -8.596 10.893 1.00 70.12 77 MET A N 1
ATOM 593 C CA . MET A 1 77 ? -14.173 -7.826 9.763 1.00 70.12 77 MET A CA 1
ATOM 594 C C . MET A 1 77 ? -13.078 -7.015 9.073 1.00 70.12 77 MET A C 1
ATOM 596 O O . MET A 1 77 ? -13.018 -7.019 7.849 1.00 70.12 77 MET A O 1
ATOM 600 N N . ASN A 1 78 ? -12.160 -6.403 9.821 1.00 67.56 78 ASN A N 1
ATOM 601 C CA . ASN A 1 78 ? -11.023 -5.685 9.241 1.00 67.56 78 ASN A CA 1
ATOM 602 C C . ASN A 1 78 ? -10.070 -6.623 8.478 1.00 67.56 78 ASN A C 1
ATOM 604 O O . ASN A 1 78 ? -9.583 -6.258 7.408 1.00 67.56 78 ASN A O 1
ATOM 608 N N . ALA A 1 79 ? -9.846 -7.842 8.980 1.00 60.88 79 ALA A N 1
ATOM 609 C CA . ALA A 1 79 ? -9.065 -8.870 8.284 1.00 60.88 79 ALA A CA 1
ATOM 610 C C . ALA A 1 79 ? -9.789 -9.428 7.041 1.00 60.88 79 ALA A C 1
ATOM 612 O O . ALA A 1 79 ? -9.156 -9.793 6.051 1.00 60.88 79 ALA A O 1
ATOM 613 N N . MET A 1 80 ? -11.123 -9.465 7.066 1.00 60.88 80 MET A N 1
ATOM 614 C CA . MET A 1 80 ? -11.958 -9.896 5.941 1.00 60.88 80 MET A CA 1
ATOM 615 C C . MET A 1 80 ? -12.248 -8.775 4.936 1.00 60.88 80 MET A C 1
ATOM 617 O O . MET A 1 80 ? -12.598 -9.065 3.796 1.00 60.88 80 MET A O 1
ATOM 621 N N . ALA A 1 81 ? -12.047 -7.503 5.282 1.00 71.50 81 ALA A N 1
ATOM 622 C CA . ALA A 1 81 ? -12.307 -6.379 4.382 1.00 71.50 81 ALA A CA 1
ATOM 623 C C . ALA A 1 81 ? -11.218 -6.235 3.306 1.00 71.50 81 ALA A C 1
ATOM 625 O O . ALA A 1 81 ? -11.552 -6.134 2.127 1.00 71.50 81 ALA A O 1
ATOM 626 N N . PHE A 1 82 ? -9.934 -6.388 3.660 1.00 76.81 82 PHE A N 1
ATOM 627 C CA . PHE A 1 82 ? -8.812 -6.264 2.711 1.00 76.81 82 PHE A CA 1
ATOM 628 C C . PHE A 1 82 ? -7.834 -7.445 2.781 1.00 76.81 82 PHE A C 1
ATOM 630 O O . PHE A 1 82 ? -7.593 -7.966 3.871 1.00 76.81 82 PHE A O 1
ATOM 637 N N . PRO A 1 83 ? -7.309 -7.939 1.643 1.00 86.50 83 PRO A N 1
ATOM 638 C CA . PRO A 1 83 ? -6.297 -8.988 1.671 1.00 86.50 83 PRO A CA 1
ATOM 639 C C . PRO A 1 83 ? -5.045 -8.497 2.412 1.00 86.50 83 PRO A C 1
ATOM 641 O O . PRO A 1 83 ? -4.763 -7.294 2.418 1.00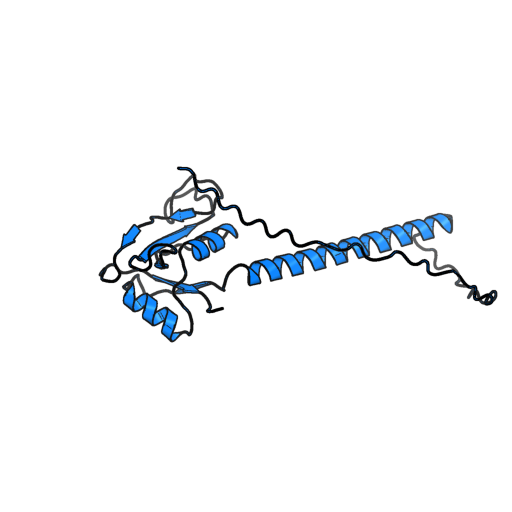 86.50 83 PRO A O 1
ATOM 644 N N . PRO A 1 84 ? -4.273 -9.405 3.034 1.00 90.81 84 PRO A N 1
ATOM 645 C CA . PRO A 1 84 ? -3.020 -9.026 3.670 1.00 90.81 84 PRO A CA 1
ATOM 646 C C . PRO A 1 84 ? -2.087 -8.383 2.638 1.00 90.81 84 PRO A C 1
ATOM 648 O O . PRO A 1 84 ? -1.908 -8.910 1.536 1.00 90.81 84 PRO A O 1
ATOM 651 N N . LEU A 1 85 ? -1.512 -7.232 3.000 1.00 95.12 85 LEU A N 1
ATOM 652 C CA . LEU A 1 85 ? -0.539 -6.523 2.176 1.00 95.12 85 LEU A CA 1
ATOM 653 C C . LEU A 1 85 ? 0.890 -6.871 2.577 1.00 95.12 85 LEU A C 1
ATOM 655 O O . LEU A 1 85 ? 1.233 -6.927 3.758 1.00 95.12 85 LEU A O 1
ATOM 659 N N . HIS A 1 86 ? 1.731 -7.021 1.562 1.00 95.81 86 HIS A N 1
ATOM 660 C CA . HIS A 1 86 ? 3.148 -7.317 1.669 1.00 95.81 86 HIS A CA 1
ATOM 661 C C . HIS A 1 86 ? 3.934 -6.251 0.904 1.00 95.81 86 HIS A C 1
ATOM 663 O O . HIS A 1 86 ? 3.913 -6.207 -0.328 1.00 95.81 86 HIS A O 1
ATOM 669 N N . PHE A 1 87 ? 4.634 -5.390 1.641 1.00 95.81 87 PHE A N 1
ATOM 670 C CA . PHE A 1 87 ? 5.532 -4.389 1.072 1.00 95.81 87 PHE A CA 1
ATOM 671 C C . PHE A 1 87 ? 6.942 -4.954 1.004 1.00 95.81 87 PHE A C 1
ATOM 673 O O . PHE A 1 87 ? 7.577 -5.230 2.023 1.00 95.81 87 PHE A O 1
ATOM 680 N N . MET A 1 88 ? 7.417 -5.178 -0.213 1.00 94.31 88 MET A N 1
ATOM 681 C CA . MET A 1 88 ? 8.650 -5.898 -0.469 1.00 94.31 88 MET A CA 1
ATOM 682 C C . MET A 1 88 ? 9.690 -5.003 -1.095 1.00 94.31 88 MET A C 1
ATOM 684 O O . MET A 1 88 ? 9.501 -4.460 -2.184 1.00 94.31 88 MET A O 1
ATOM 688 N N . LYS A 1 89 ? 10.855 -4.979 -0.452 1.00 92.06 89 LYS A N 1
ATOM 689 C CA . LYS A 1 89 ? 12.037 -4.379 -1.044 1.00 92.06 89 LYS A CA 1
ATOM 690 C C . LYS A 1 89 ? 12.482 -5.164 -2.263 1.00 92.06 89 LYS A C 1
ATOM 692 O O . LYS A 1 89 ? 12.546 -6.402 -2.258 1.00 92.06 89 LYS A O 1
ATOM 697 N N . CYS A 1 90 ? 12.829 -4.442 -3.308 1.00 88.00 90 CYS A N 1
ATOM 698 C CA . CYS A 1 90 ? 13.449 -5.014 -4.483 1.00 88.00 90 CYS A CA 1
ATOM 699 C C . CYS A 1 90 ? 14.953 -4.798 -4.425 1.00 88.00 90 CYS A C 1
ATOM 701 O O 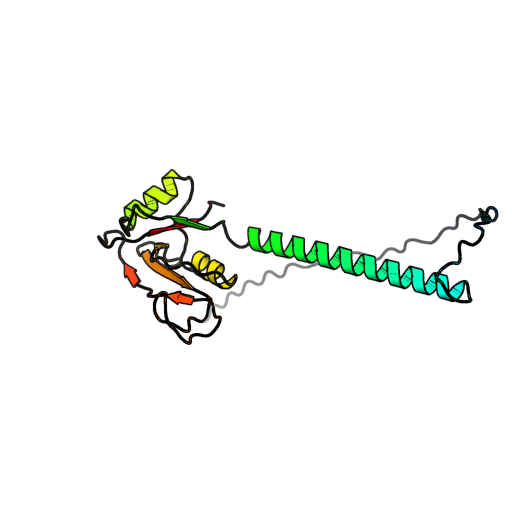. CYS A 1 90 ? 15.457 -3.878 -5.040 1.00 88.00 90 CYS A O 1
ATOM 703 N N . GLY A 1 91 ? 15.682 -5.650 -3.700 1.00 81.56 91 GLY A N 1
ATOM 704 C CA . GLY A 1 91 ? 17.132 -5.513 -3.527 1.00 81.56 91 GLY A CA 1
ATOM 705 C C . GLY A 1 91 ? 17.511 -4.547 -2.398 1.00 81.56 91 GLY A C 1
ATOM 706 O O . GLY A 1 91 ? 16.731 -4.325 -1.473 1.00 81.56 91 GLY A O 1
ATOM 707 N N . LYS A 1 92 ? 18.739 -4.007 -2.442 1.00 81.25 92 LYS A N 1
ATOM 708 C CA . LYS A 1 92 ? 19.239 -3.051 -1.430 1.00 81.25 92 LYS A CA 1
ATOM 709 C C . LYS A 1 92 ? 18.636 -1.647 -1.583 1.00 81.25 92 LYS A C 1
ATOM 711 O O . LYS A 1 92 ? 18.539 -0.918 -0.602 1.00 81.25 92 LYS A O 1
ATOM 716 N N . THR A 1 93 ? 18.249 -1.282 -2.801 1.00 81.19 93 THR A N 1
ATOM 717 C CA . THR A 1 93 ? 17.628 -0.004 -3.187 1.00 81.19 93 THR A CA 1
ATOM 718 C C . THR A 1 93 ? 16.459 -0.280 -4.130 1.00 81.19 93 THR A C 1
ATOM 720 O O . THR A 1 93 ? 16.218 -1.427 -4.464 1.00 81.19 93 THR A O 1
ATOM 723 N N . TYR A 1 94 ? 15.735 0.739 -4.588 1.00 88.50 94 TYR A N 1
ATOM 724 C CA . TYR A 1 94 ? 14.676 0.582 -5.584 1.00 88.50 94 TYR A CA 1
ATOM 725 C C . TYR A 1 94 ? 15.191 -0.036 -6.898 1.00 88.50 94 TYR A C 1
ATOM 727 O O . TYR A 1 94 ? 15.780 0.672 -7.718 1.00 88.50 94 TYR A O 1
ATOM 735 N N . THR A 1 95 ? 14.976 -1.342 -7.122 1.00 93.44 95 THR A N 1
ATOM 736 C CA . THR A 1 95 ? 15.473 -2.016 -8.342 1.00 93.44 95 THR A CA 1
ATOM 737 C C . THR A 1 95 ? 14.423 -2.679 -9.235 1.00 93.44 95 THR A C 1
ATOM 739 O O . THR A 1 95 ? 14.757 -2.982 -10.380 1.00 93.44 95 THR A O 1
ATOM 742 N N . CYS A 1 96 ? 13.170 -2.864 -8.802 1.00 96.31 96 CYS A N 1
ATOM 743 C CA . CYS A 1 96 ? 12.163 -3.515 -9.649 1.00 96.31 96 CYS A CA 1
ATOM 744 C C . CYS A 1 96 ? 11.522 -2.533 -10.626 1.00 96.31 96 CYS A C 1
ATOM 746 O O . CYS A 1 96 ? 11.064 -1.467 -10.216 1.00 96.31 96 CYS A O 1
ATOM 748 N N . THR A 1 97 ? 11.406 -2.927 -11.893 1.00 97.69 97 THR A N 1
ATOM 749 C CA . THR A 1 97 ? 10.450 -2.337 -12.848 1.00 97.69 97 THR A CA 1
ATOM 750 C C . THR A 1 97 ? 9.025 -2.837 -12.550 1.00 97.69 97 THR A C 1
ATOM 752 O O . THR A 1 97 ? 8.870 -3.774 -11.758 1.00 97.69 97 THR A O 1
ATOM 755 N N . PRO A 1 98 ? 7.969 -2.282 -13.178 1.00 97.62 98 PRO A N 1
ATOM 756 C CA . PRO A 1 98 ? 6.605 -2.774 -12.977 1.00 97.62 98 PRO A CA 1
ATOM 757 C C . PRO A 1 98 ? 6.447 -4.270 -13.275 1.00 97.62 98 PRO A C 1
ATOM 759 O O . PRO A 1 98 ? 5.841 -4.995 -12.491 1.00 97.62 98 PRO A O 1
ATOM 762 N N . LYS A 1 99 ? 7.044 -4.754 -14.374 1.00 97.06 99 LYS A N 1
ATOM 763 C CA . LYS A 1 99 ? 6.981 -6.173 -14.763 1.00 97.06 99 LYS A CA 1
ATOM 764 C C . LYS A 1 99 ? 7.697 -7.077 -13.765 1.00 97.06 99 LYS A C 1
ATOM 766 O O . LYS A 1 99 ? 7.113 -8.053 -13.313 1.00 97.06 99 LYS A O 1
ATOM 771 N N . MET A 1 100 ? 8.908 -6.697 -13.349 1.00 97.00 100 MET A N 1
ATOM 772 C CA . MET A 1 100 ? 9.637 -7.432 -12.307 1.00 97.00 100 MET A CA 1
ATOM 773 C C . MET A 1 100 ? 8.844 -7.480 -11.002 1.00 97.00 100 MET A C 1
ATOM 775 O O . MET A 1 100 ? 8.897 -8.463 -10.267 1.00 97.00 100 MET A O 1
ATOM 779 N N . CYS A 1 101 ? 8.105 -6.411 -10.703 1.00 97.56 101 CYS A N 1
ATOM 780 C CA . CYS A 1 101 ? 7.274 -6.369 -9.520 1.00 97.56 101 CYS A CA 1
ATOM 781 C C . CYS A 1 101 ? 6.107 -7.352 -9.582 1.00 97.56 101 CYS A C 1
ATOM 783 O O . CYS A 1 101 ? 5.863 -8.084 -8.623 1.00 97.56 101 CYS A O 1
ATOM 785 N N . LEU A 1 102 ? 5.433 -7.407 -10.731 1.00 96.62 102 LEU A N 1
ATOM 786 C CA . LEU A 1 102 ? 4.377 -8.375 -10.992 1.00 96.62 102 LEU A CA 1
ATOM 787 C C . LEU A 1 102 ? 4.888 -9.810 -10.844 1.00 96.62 102 LEU A C 1
ATOM 789 O O . LEU A 1 102 ? 4.312 -10.585 -10.083 1.00 96.62 102 LEU A O 1
ATOM 793 N N . GLU A 1 103 ? 5.995 -10.137 -11.510 1.00 96.56 103 GLU A N 1
ATOM 794 C CA . GLU A 1 103 ? 6.636 -11.455 -11.434 1.00 96.56 103 GLU A CA 1
ATOM 795 C C . GLU A 1 103 ? 7.009 -11.822 -9.995 1.00 96.56 103 GLU A C 1
ATOM 797 O O . GLU A 1 103 ? 6.789 -12.954 -9.565 1.00 96.56 103 GLU A O 1
ATOM 802 N N . LYS A 1 104 ? 7.510 -10.854 -9.219 1.00 95.88 104 LYS A N 1
ATOM 803 C CA . LYS A 1 104 ? 7.846 -11.051 -7.807 1.00 95.88 104 LYS A CA 1
ATOM 804 C C . LYS A 1 104 ? 6.622 -11.307 -6.929 1.00 95.88 104 LYS A C 1
ATOM 806 O O . LYS A 1 104 ? 6.707 -12.120 -6.015 1.00 95.88 104 LYS A O 1
ATOM 811 N N . CYS A 1 105 ? 5.501 -10.623 -7.160 1.00 96.94 105 CYS A N 1
ATOM 812 C CA . CYS A 1 105 ? 4.270 -10.945 -6.437 1.00 96.94 105 CYS A CA 1
ATOM 813 C C . CYS A 1 105 ? 3.803 -12.365 -6.788 1.00 96.94 105 CYS A C 1
ATOM 815 O O . CYS A 1 105 ? 3.528 -13.160 -5.890 1.00 96.94 105 CYS A O 1
ATOM 817 N N . ILE A 1 106 ? 3.773 -12.696 -8.083 1.00 96.62 106 ILE A N 1
ATOM 818 C CA . ILE A 1 106 ? 3.296 -13.993 -8.581 1.00 96.62 106 ILE A CA 1
ATOM 819 C C . ILE A 1 106 ? 4.150 -15.146 -8.045 1.00 96.62 106 ILE A C 1
ATOM 821 O O . ILE A 1 106 ? 3.596 -16.159 -7.622 1.00 96.62 106 ILE A O 1
ATOM 825 N N . SER A 1 107 ? 5.478 -14.998 -7.995 1.00 95.94 107 SER A N 1
ATOM 826 C CA . SER A 1 107 ? 6.378 -16.052 -7.500 1.00 95.94 107 SER A CA 1
ATOM 827 C C . SER A 1 107 ? 6.176 -16.400 -6.022 1.00 95.94 107 SER A C 1
ATOM 829 O O . SER A 1 107 ? 6.606 -17.462 -5.579 1.00 95.94 107 SER A O 1
ATOM 831 N N . LEU A 1 108 ? 5.488 -15.539 -5.269 1.00 94.69 108 LEU A N 1
ATOM 832 C CA . LEU A 1 108 ? 5.116 -15.755 -3.871 1.00 94.69 108 LEU A CA 1
ATOM 833 C C . LEU A 1 108 ? 3.655 -16.194 -3.696 1.00 94.69 108 LEU A C 1
ATOM 835 O O . LEU A 1 108 ? 3.165 -16.234 -2.569 1.00 94.69 108 LEU A O 1
ATOM 839 N N . GLY A 1 109 ? 2.938 -16.491 -4.785 1.00 95.69 109 GLY A N 1
ATOM 840 C CA . GLY A 1 109 ? 1.505 -16.796 -4.734 1.00 95.69 109 GLY A CA 1
ATOM 841 C C . GLY A 1 109 ? 0.644 -15.581 -4.370 1.00 95.69 109 GLY A C 1
ATOM 842 O O . GLY A 1 109 ? -0.454 -15.730 -3.839 1.00 95.69 109 GLY A O 1
ATOM 843 N N . LEU A 1 110 ? 1.149 -14.372 -4.623 1.00 96.75 110 LEU A N 1
ATOM 844 C CA . LEU A 1 110 ? 0.463 -13.105 -4.393 1.00 96.75 110 LEU A CA 1
ATOM 845 C C . LEU A 1 110 ? 0.119 -12.448 -5.734 1.00 96.75 110 LEU A C 1
ATOM 847 O O . LEU A 1 110 ? 0.624 -12.819 -6.793 1.00 96.75 110 LEU A O 1
ATOM 851 N N . ARG A 1 111 ? -0.691 -11.394 -5.688 1.00 95.75 111 ARG A N 1
ATOM 852 C CA . ARG A 1 111 ? -0.843 -10.455 -6.809 1.00 95.75 111 ARG A CA 1
ATOM 853 C C . ARG A 1 111 ? -0.252 -9.103 -6.450 1.00 95.75 111 ARG A C 1
ATOM 855 O O . ARG A 1 111 ? -0.041 -8.814 -5.275 1.00 95.75 111 ARG A O 1
ATOM 862 N N . MET A 1 112 ? -0.020 -8.247 -7.441 1.00 96.44 112 MET A N 1
ATOM 863 C CA . MET A 1 112 ? 0.231 -6.838 -7.139 1.00 96.44 112 MET A CA 1
ATOM 864 C C . MET A 1 112 ? -0.975 -6.248 -6.401 1.00 96.44 112 MET A C 1
ATOM 866 O O . MET A 1 112 ? -2.133 -6.525 -6.736 1.00 96.44 112 MET A O 1
ATOM 870 N N . ALA A 1 113 ? -0.692 -5.455 -5.373 1.00 96.81 113 ALA A N 1
ATOM 871 C CA . ALA A 1 113 ? -1.712 -4.711 -4.657 1.00 96.81 113 ALA A CA 1
ATOM 872 C C . ALA A 1 113 ? -2.279 -3.617 -5.564 1.00 96.81 113 ALA A C 1
ATOM 874 O O . ALA A 1 113 ? -1.575 -3.057 -6.411 1.00 96.81 113 ALA A O 1
ATOM 875 N N . THR A 1 114 ? -3.552 -3.303 -5.380 1.00 95.38 114 THR A N 1
ATOM 876 C CA . THR A 1 114 ? -4.190 -2.144 -6.005 1.00 95.38 114 THR A CA 1
ATOM 877 C C . THR A 1 114 ? -3.917 -0.886 -5.190 1.00 95.38 114 THR A C 1
ATOM 879 O O . THR A 1 114 ? -3.647 -0.953 -3.990 1.00 95.38 114 THR A O 1
ATOM 882 N N . TYR A 1 115 ? -4.012 0.274 -5.837 1.00 94.56 115 TYR A N 1
ATOM 883 C CA . TYR A 1 115 ? -3.936 1.564 -5.154 1.00 94.56 115 TYR A CA 1
ATOM 884 C C . TYR A 1 115 ? -4.908 1.653 -3.966 1.00 94.56 115 TYR A C 1
ATOM 886 O O . TYR A 1 115 ? -4.508 2.062 -2.878 1.00 94.56 115 TYR A O 1
ATOM 894 N N . ASP A 1 116 ? -6.155 1.212 -4.153 1.00 93.25 116 ASP A N 1
ATOM 895 C CA . ASP A 1 116 ? -7.205 1.331 -3.135 1.00 93.25 116 ASP A CA 1
ATOM 896 C C . ASP A 1 116 ? -6.913 0.478 -1.898 1.00 93.25 116 ASP A C 1
ATOM 898 O O . ASP A 1 116 ? -7.172 0.899 -0.773 1.00 93.25 116 ASP A O 1
ATOM 902 N N . GLU A 1 117 ? -6.312 -0.698 -2.078 1.00 94.88 117 GLU A N 1
ATOM 903 C CA . GLU A 1 117 ? -5.901 -1.545 -0.956 1.00 94.88 117 GLU A CA 1
ATOM 904 C C . GLU A 1 117 ? -4.775 -0.906 -0.150 1.00 94.88 117 GLU A C 1
ATOM 906 O O . GLU A 1 117 ? -4.800 -0.929 1.082 1.00 94.88 117 GLU A O 1
ATOM 911 N N . VAL A 1 118 ? -3.799 -0.308 -0.834 1.00 96.00 118 VAL A N 1
ATOM 912 C CA . VAL A 1 118 ? -2.686 0.389 -0.180 1.00 96.00 118 VAL A CA 1
ATOM 913 C C . VAL A 1 118 ? -3.186 1.654 0.531 1.00 96.00 118 VAL A C 1
ATOM 915 O O . VAL A 1 118 ? -2.757 1.930 1.652 1.00 96.00 118 VAL A O 1
ATOM 918 N N . TYR A 1 119 ? -4.148 2.376 -0.054 1.00 94.88 119 TYR A N 1
ATOM 919 C CA . TYR A 1 119 ? -4.818 3.505 0.598 1.00 94.88 119 TYR A CA 1
ATOM 920 C C . TYR A 1 119 ? -5.588 3.057 1.848 1.00 94.88 119 TYR A C 1
ATOM 922 O O . TYR A 1 119 ? -5.401 3.624 2.923 1.00 94.88 119 TYR A O 1
ATOM 930 N N . ALA A 1 120 ? -6.395 1.998 1.745 1.00 93.44 120 ALA A N 1
ATOM 931 C CA . ALA A 1 120 ? -7.143 1.447 2.874 1.00 93.44 120 ALA A CA 1
ATOM 932 C C . ALA A 1 120 ? -6.221 0.959 4.002 1.00 93.44 120 ALA A C 1
ATOM 934 O O . ALA A 1 120 ? -6.563 1.060 5.181 1.00 93.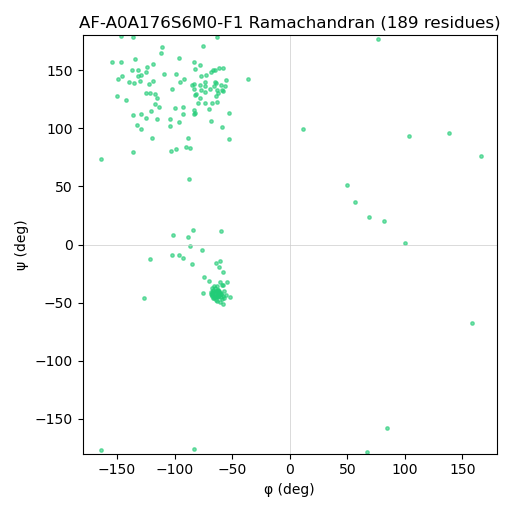44 120 ALA A O 1
ATOM 935 N N . TRP A 1 121 ? -5.027 0.465 3.667 1.00 94.50 121 TRP A N 1
ATOM 936 C CA . TRP A 1 121 ? -4.000 0.136 4.653 1.00 94.50 121 TRP A CA 1
ATOM 937 C C . TRP A 1 121 ? -3.492 1.378 5.396 1.00 94.50 121 TRP A C 1
ATOM 939 O O . TRP A 1 121 ? -3.352 1.329 6.619 1.00 94.50 121 TRP A O 1
ATOM 949 N N . ALA A 1 122 ? -3.296 2.504 4.701 1.00 95.56 122 ALA A N 1
ATOM 950 C CA . ALA A 1 122 ? -2.964 3.785 5.329 1.00 95.56 122 ALA A CA 1
ATOM 951 C C . ALA A 1 122 ? -4.084 4.267 6.266 1.00 95.56 122 ALA A C 1
ATOM 953 O O . ALA A 1 122 ? -3.815 4.749 7.367 1.00 95.56 122 ALA A O 1
ATOM 954 N N . SER A 1 123 ? -5.350 4.075 5.877 1.00 93.94 123 SER A N 1
ATOM 955 C CA . SER A 1 123 ? -6.532 4.418 6.690 1.00 93.94 123 SER A CA 1
ATOM 956 C C . SER A 1 123 ? -6.598 3.685 8.030 1.00 93.94 123 SER A C 1
ATOM 958 O O . SER A 1 123 ? -7.338 4.106 8.912 1.00 93.94 123 SER A O 1
ATOM 960 N N . GLN A 1 124 ? -5.792 2.639 8.226 1.00 91.56 124 GLN A N 1
ATOM 961 C CA . GLN A 1 124 ? -5.625 1.960 9.516 1.00 91.56 124 GLN A CA 1
ATOM 962 C C . GLN A 1 124 ? -4.603 2.654 10.434 1.00 91.56 124 GLN A C 1
ATOM 964 O O . GLN A 1 124 ? -4.164 2.058 11.418 1.00 91.56 124 GLN A O 1
ATOM 969 N N . GLY A 1 125 ? -4.183 3.879 10.114 1.00 92.50 125 GLY A N 1
ATOM 970 C CA . GLY A 1 125 ? -3.205 4.626 10.901 1.00 92.50 125 GLY A CA 1
ATOM 971 C C . GLY A 1 125 ? -1.752 4.241 10.617 1.00 92.50 125 GLY A C 1
ATOM 972 O O . GLY A 1 125 ? -0.893 4.443 11.474 1.00 92.50 125 GLY A O 1
ATOM 973 N N . LYS A 1 126 ? -1.478 3.624 9.461 1.00 93.62 126 LYS A N 1
ATOM 974 C CA . LYS A 1 126 ? -0.179 3.016 9.149 1.00 93.62 126 LYS A CA 1
ATOM 975 C C . LYS A 1 126 ? 0.585 3.807 8.086 1.00 93.62 126 LYS A C 1
ATOM 977 O O . LYS A 1 126 ? -0.002 4.333 7.144 1.00 93.62 126 LYS A O 1
ATOM 982 N N . ASP A 1 127 ? 1.910 3.806 8.215 1.00 94.88 127 ASP A N 1
ATOM 983 C CA . ASP A 1 127 ? 2.840 4.480 7.306 1.00 94.88 127 ASP A CA 1
ATOM 984 C C . ASP A 1 127 ? 3.780 3.465 6.647 1.00 94.88 127 ASP A C 1
ATOM 986 O O . ASP A 1 127 ? 4.288 2.557 7.312 1.00 94.88 127 ASP A O 1
ATOM 990 N N . HIS A 1 128 ? 4.090 3.645 5.363 1.00 95.12 128 HIS A N 1
ATOM 991 C CA . HIS A 1 128 ? 5.186 2.927 4.719 1.00 95.12 128 HIS A CA 1
ATOM 992 C C . HIS A 1 128 ? 6.010 3.861 3.840 1.00 95.12 128 HIS A C 1
ATOM 994 O O . HIS A 1 128 ? 5.570 4.306 2.786 1.00 95.12 128 HIS A O 1
ATOM 1000 N N . CYS A 1 129 ? 7.245 4.121 4.262 1.00 93.31 129 CYS A N 1
ATOM 1001 C CA . CYS A 1 129 ? 8.119 5.089 3.616 1.00 93.31 129 CYS A CA 1
ATOM 1002 C C . CYS A 1 129 ? 8.949 4.511 2.465 1.00 93.31 129 CYS A C 1
ATOM 1004 O O . CYS A 1 129 ? 10.181 4.556 2.488 1.00 93.31 129 CYS A O 1
ATOM 1006 N N . ALA A 1 130 ? 8.296 3.928 1.467 1.00 94.00 130 ALA A N 1
ATOM 1007 C CA . ALA A 1 130 ? 8.995 3.439 0.288 1.00 94.00 130 ALA A CA 1
ATOM 1008 C C . ALA A 1 130 ? 8.089 3.506 -0.931 1.00 94.00 130 ALA A C 1
ATOM 1010 O O . ALA A 1 130 ? 6.977 2.985 -0.901 1.00 94.00 130 ALA A O 1
ATOM 1011 N N . ARG A 1 131 ? 8.568 4.130 -2.011 1.00 95.38 131 ARG A N 1
ATOM 1012 C CA . ARG A 1 131 ? 7.837 4.162 -3.280 1.00 95.38 131 ARG A CA 1
ATOM 1013 C C . ARG A 1 131 ? 7.718 2.743 -3.819 1.00 95.38 131 ARG A C 1
ATOM 1015 O O . ARG A 1 131 ? 8.728 2.057 -3.968 1.00 95.38 131 ARG A O 1
ATOM 1022 N N . MET A 1 132 ? 6.499 2.338 -4.146 1.00 97.56 132 MET A N 1
ATOM 1023 C CA . MET A 1 132 ? 6.187 0.988 -4.599 1.00 97.56 132 MET A CA 1
ATOM 1024 C C . MET A 1 132 ? 5.320 1.002 -5.848 1.00 97.56 132 MET A C 1
ATOM 1026 O O . MET A 1 132 ? 4.494 1.900 -6.023 1.00 97.56 132 MET A O 1
ATOM 1030 N N . TRP A 1 133 ? 5.477 -0.025 -6.676 1.00 98.12 133 TRP A N 1
ATOM 1031 C CA . TRP A 1 133 ? 4.555 -0.322 -7.764 1.00 98.12 133 TRP A CA 1
ATOM 1032 C C . TRP A 1 133 ? 3.246 -0.905 -7.237 1.00 98.12 133 TRP A C 1
ATOM 1034 O O . TRP A 1 133 ? 3.255 -1.799 -6.389 1.00 98.12 133 TRP A O 1
ATOM 1044 N N . MET A 1 134 ? 2.131 -0.425 -7.783 1.00 97.00 134 MET A N 1
ATOM 1045 C CA . MET A 1 134 ? 0.779 -0.907 -7.499 1.00 97.00 134 MET A CA 1
ATOM 1046 C C . MET A 1 134 ? -0.103 -0.803 -8.749 1.00 97.00 134 MET A C 1
ATOM 1048 O O . MET A 1 134 ? 0.177 -0.026 -9.668 1.00 97.00 134 MET A O 1
ATOM 1052 N N . LEU A 1 135 ? -1.168 -1.598 -8.795 1.00 96.06 135 LEU A N 1
ATOM 1053 C CA . LEU A 1 135 ? -2.117 -1.605 -9.904 1.00 96.06 135 LEU A CA 1
ATOM 1054 C C . LEU A 1 135 ? -3.059 -0.405 -9.834 1.00 96.06 135 LEU A C 1
ATOM 1056 O O . LEU A 1 135 ? -3.502 0.003 -8.757 1.00 96.06 135 LEU A O 1
ATOM 1060 N N . HIS A 1 136 ? -3.415 0.111 -11.006 1.00 89.44 136 HIS A N 1
ATOM 1061 C CA . HIS A 1 136 ? -4.499 1.069 -11.140 1.00 89.44 136 HIS A CA 1
ATOM 1062 C C . HIS A 1 136 ? -5.838 0.326 -11.221 1.00 89.44 136 HIS A C 1
ATOM 1064 O O . HIS A 1 136 ? -6.097 -0.372 -12.201 1.00 89.44 136 HIS A O 1
ATOM 1070 N N . SER A 1 137 ? -6.721 0.518 -10.237 1.00 83.50 137 SER A N 1
ATOM 1071 C CA . SER A 1 137 ? -7.977 -0.244 -10.114 1.00 83.50 137 SER A CA 1
ATOM 1072 C C . SER A 1 137 ? -8.890 -0.133 -11.342 1.00 83.50 137 SER A C 1
ATOM 1074 O O . SER A 1 137 ? -9.543 -1.096 -11.722 1.00 83.50 137 SER A O 1
ATOM 1076 N N . GLN A 1 138 ? -8.910 1.034 -11.993 1.00 83.69 138 GLN A N 1
ATOM 1077 C CA . GLN A 1 138 ? -9.767 1.305 -13.157 1.00 83.69 138 GLN A CA 1
ATOM 1078 C C . GLN A 1 138 ? -9.056 1.249 -14.524 1.00 83.69 138 GLN A C 1
ATOM 1080 O O . GLN A 1 138 ? -9.715 1.302 -15.561 1.00 83.69 138 GLN A O 1
ATOM 1085 N N . HIS A 1 139 ? -7.722 1.157 -14.563 1.00 86.94 139 HIS A N 1
ATOM 1086 C CA . HIS A 1 139 ? -6.941 1.258 -15.802 1.00 86.94 139 HIS A CA 1
ATOM 1087 C C . HIS A 1 139 ? -5.862 0.172 -15.832 1.00 86.94 139 HIS A C 1
ATOM 1089 O O . HIS A 1 139 ? -4.697 0.461 -15.571 1.00 86.94 139 HIS A O 1
ATOM 1095 N N . PRO A 1 140 ? -6.208 -1.079 -16.186 1.00 81.19 140 PRO A N 1
ATOM 1096 C CA . PRO A 1 140 ? -5.276 -2.210 -16.124 1.00 81.19 140 PRO A CA 1
ATOM 1097 C C . PRO A 1 140 ? -4.039 -2.050 -17.025 1.00 81.19 140 PRO A C 1
ATOM 1099 O O . PRO A 1 140 ? -3.017 -2.686 -16.787 1.00 81.19 140 PRO A O 1
ATOM 1102 N N . GLY A 1 141 ? -4.087 -1.169 -18.033 1.00 87.81 141 GLY A N 1
ATOM 1103 C CA . GLY A 1 141 ? -2.930 -0.808 -18.863 1.00 87.81 141 GLY A CA 1
ATOM 1104 C C . GLY A 1 141 ? -1.926 0.143 -18.195 1.00 87.81 141 GLY A C 1
ATOM 1105 O O . GLY A 1 141 ? -0.887 0.432 -18.787 1.00 87.81 141 GLY A O 1
ATOM 1106 N N . LYS A 1 142 ? -2.216 0.638 -16.988 1.00 93.50 142 LYS A N 1
ATOM 1107 C CA . LYS A 1 142 ? -1.378 1.577 -16.239 1.00 93.50 142 LYS A CA 1
ATOM 1108 C C . LYS A 1 142 ? -1.032 1.028 -14.860 1.00 93.50 142 LYS A C 1
ATOM 1110 O O . LYS A 1 142 ? -1.786 0.274 -14.247 1.00 93.50 142 LYS A O 1
ATOM 1115 N N . VAL A 1 143 ? 0.109 1.475 -14.354 1.00 96.44 143 VAL A N 1
ATOM 1116 C CA . VAL A 1 143 ? 0.580 1.193 -12.997 1.00 96.44 143 VAL A CA 1
ATOM 1117 C C . VAL A 1 143 ? 0.862 2.497 -12.268 1.00 96.44 143 VAL A C 1
ATOM 1119 O O . VAL A 1 143 ? 1.270 3.493 -12.871 1.00 96.44 143 VAL A O 1
ATOM 1122 N N . TYR A 1 144 ? 0.660 2.491 -10.959 1.00 96.75 144 TYR A N 1
ATOM 1123 C CA . TYR A 1 144 ? 1.011 3.605 -10.091 1.00 96.75 144 TYR A CA 1
ATOM 1124 C C . TYR A 1 144 ? 2.350 3.349 -9.403 1.00 96.75 144 TYR A C 1
ATOM 1126 O O . TYR A 1 144 ? 2.658 2.215 -9.032 1.00 96.75 144 TYR A O 1
ATOM 1134 N N . ALA A 1 145 ? 3.104 4.421 -9.167 1.00 96.81 145 ALA A N 1
ATOM 1135 C CA . ALA A 1 145 ? 4.155 4.450 -8.157 1.00 96.81 145 ALA A CA 1
ATOM 1136 C C . ALA A 1 145 ? 3.818 5.493 -7.092 1.00 96.81 145 ALA A C 1
ATOM 1138 O O . ALA A 1 145 ? 3.659 6.676 -7.403 1.00 96.81 145 ALA A O 1
ATOM 1139 N N . SER A 1 146 ? 3.707 5.055 -5.843 1.00 96.81 146 SER A N 1
ATOM 1140 C CA . SER A 1 146 ? 3.373 5.897 -4.689 1.00 96.81 146 SER A CA 1
ATOM 1141 C C . SER A 1 146 ? 3.723 5.159 -3.392 1.00 96.81 146 SER A C 1
ATOM 1143 O O . SER A 1 146 ? 4.287 4.064 -3.444 1.00 96.81 146 SER A O 1
ATOM 1145 N N . PHE A 1 147 ? 3.428 5.748 -2.236 1.00 96.62 147 PHE A N 1
ATOM 1146 C CA . PHE A 1 147 ? 3.582 5.110 -0.934 1.00 96.62 147 PHE A CA 1
ATOM 1147 C C . PHE A 1 147 ? 2.549 5.629 0.079 1.00 96.62 147 PHE A C 1
ATOM 1149 O O . PHE A 1 147 ? 2.214 6.816 0.037 1.00 96.62 147 PHE A O 1
ATOM 1156 N N . PRO A 1 148 ? 2.019 4.760 0.960 1.00 97.12 148 PRO A N 1
ATOM 1157 C CA . PRO A 1 148 ? 0.994 5.137 1.924 1.00 97.12 148 PRO A CA 1
ATOM 1158 C C . PRO A 1 148 ? 1.585 5.888 3.113 1.00 97.12 148 PRO A C 1
ATOM 1160 O O . PRO A 1 148 ? 2.594 5.477 3.690 1.00 97.12 148 PRO A O 1
ATOM 1163 N N . MET A 1 149 ? 0.901 6.947 3.526 1.00 97.25 149 MET A N 1
ATOM 1164 C CA . MET A 1 149 ? 1.174 7.668 4.764 1.00 97.25 149 MET A CA 1
ATOM 1165 C C . MET A 1 149 ? -0.142 7.988 5.472 1.00 97.25 149 MET A C 1
ATOM 1167 O O . MET A 1 149 ? -1.170 8.204 4.835 1.00 97.25 149 MET A O 1
ATOM 1171 N N . TYR A 1 150 ? -0.094 8.067 6.791 1.00 95.81 150 TYR A N 1
ATOM 1172 C CA . TYR A 1 150 ? -1.164 8.537 7.658 1.00 95.81 150 TYR A CA 1
ATOM 1173 C C . TYR A 1 150 ? -0.670 9.647 8.584 1.00 95.81 150 TYR A C 1
ATOM 1175 O O . TYR A 1 150 ? -1.328 10.676 8.739 1.00 95.81 150 TYR A O 1
ATOM 1183 N N . LYS A 1 151 ? 0.500 9.458 9.202 1.00 93.56 151 LYS A N 1
ATOM 1184 C CA . LYS A 1 151 ? 0.992 10.352 10.252 1.00 93.56 151 LYS A CA 1
ATOM 1185 C C . LYS A 1 151 ? 1.273 11.764 9.736 1.00 93.56 151 LYS A C 1
ATOM 1187 O O . LYS A 1 151 ? 1.880 11.957 8.674 1.00 93.56 151 LYS A O 1
ATOM 1192 N N . ASN A 1 152 ? 0.915 12.750 10.561 1.00 93.25 152 ASN A N 1
ATOM 1193 C CA . ASN A 1 152 ? 1.356 14.126 10.384 1.00 93.25 152 ASN A CA 1
ATOM 1194 C C . ASN A 1 152 ? 2.864 14.239 10.643 1.00 93.25 152 ASN A C 1
ATOM 1196 O O . ASN A 1 152 ? 3.317 14.207 11.792 1.00 93.25 152 ASN A O 1
ATOM 1200 N N . ASN A 1 153 ? 3.649 14.403 9.585 1.00 88.94 153 ASN A N 1
ATOM 1201 C CA . ASN A 1 153 ? 5.077 14.638 9.731 1.00 88.94 153 ASN A CA 1
ATOM 1202 C C . ASN A 1 153 ? 5.344 16.114 10.017 1.00 88.94 153 ASN A C 1
ATOM 1204 O O . ASN A 1 153 ? 4.885 17.001 9.304 1.00 88.94 153 ASN A O 1
ATOM 1208 N N . THR A 1 154 ? 6.114 16.379 11.069 1.00 88.94 154 THR A N 1
ATOM 1209 C CA . THR A 1 154 ? 6.540 17.736 11.450 1.00 88.94 154 THR A CA 1
ATOM 1210 C C . THR A 1 154 ? 7.927 18.084 10.914 1.00 88.94 154 THR A C 1
ATOM 1212 O O . THR A 1 154 ? 8.357 19.230 10.994 1.00 88.94 154 THR A O 1
ATOM 1215 N N . LYS A 1 155 ? 8.637 17.096 10.355 1.00 87.06 155 LYS A N 1
ATOM 1216 C CA . LYS A 1 155 ? 9.958 17.244 9.743 1.00 87.06 155 LYS A CA 1
ATOM 1217 C C . LYS A 1 155 ? 9.964 16.618 8.348 1.00 87.06 155 LYS A C 1
ATOM 1219 O O . LYS A 1 155 ? 9.287 15.606 8.148 1.00 87.06 155 LYS A O 1
ATOM 1224 N N . PRO A 1 156 ? 10.724 17.188 7.399 1.00 83.62 156 PRO A N 1
ATOM 1225 C CA . PRO A 1 156 ? 10.870 16.610 6.071 1.00 83.62 156 PRO A CA 1
ATOM 1226 C C . PRO A 1 156 ? 11.585 15.255 6.142 1.00 83.62 156 PRO A C 1
ATOM 1228 O O . PRO A 1 156 ? 12.418 15.018 7.016 1.00 83.62 156 PRO A O 1
ATOM 1231 N N . GLY A 1 157 ? 11.258 14.368 5.206 1.00 85.25 157 GLY A N 1
ATOM 1232 C CA . GLY A 1 157 ? 11.898 13.061 5.068 1.00 85.25 157 GLY A CA 1
ATOM 1233 C C . GLY A 1 157 ? 11.006 12.094 4.307 1.00 85.25 157 GLY A C 1
ATOM 1234 O O . GLY A 1 157 ? 11.306 11.740 3.172 1.00 85.25 157 GLY A O 1
ATOM 1235 N N . CYS A 1 158 ? 9.879 11.722 4.914 1.00 88.50 158 CYS A N 1
ATOM 1236 C CA . CYS A 1 158 ? 8.914 10.817 4.308 1.00 88.50 158 CYS A CA 1
ATOM 1237 C C . CYS A 1 158 ? 7.568 11.491 4.039 1.00 88.50 158 CYS A C 1
ATOM 1239 O O . CYS A 1 158 ? 6.816 11.752 4.972 1.00 88.50 158 CYS A O 1
ATOM 1241 N N . GLY A 1 159 ? 7.236 11.754 2.776 1.00 89.31 159 GLY A N 1
ATOM 1242 C CA . GLY A 1 159 ? 5.980 12.420 2.418 1.00 89.31 159 GLY A CA 1
ATOM 1243 C C . GLY A 1 159 ? 5.895 13.880 2.885 1.00 89.31 159 GLY A C 1
ATOM 1244 O O . GLY A 1 159 ? 6.839 14.434 3.455 1.00 89.31 159 GLY A O 1
ATOM 1245 N N . ALA A 1 160 ? 4.756 14.513 2.615 1.00 91.56 160 ALA A N 1
ATOM 1246 C CA . ALA A 1 160 ? 4.483 15.895 2.987 1.00 91.56 160 ALA A CA 1
ATOM 1247 C C . ALA A 1 160 ? 4.394 16.107 4.510 1.00 91.56 160 ALA A C 1
ATOM 1249 O O . ALA A 1 160 ? 3.997 15.215 5.272 1.00 91.56 160 ALA A O 1
ATOM 1250 N N . THR A 1 161 ? 4.756 17.316 4.939 1.00 94.75 161 THR A N 1
ATOM 1251 C CA . THR A 1 161 ? 4.647 17.785 6.324 1.00 94.75 161 THR A CA 1
ATOM 1252 C C . THR A 1 161 ? 3.367 18.588 6.547 1.00 94.75 161 THR A C 1
ATOM 1254 O O . THR A 1 161 ? 2.779 19.097 5.596 1.00 94.75 161 THR A O 1
ATOM 1257 N N . ASN A 1 162 ? 2.949 18.729 7.808 1.00 93.62 162 ASN A N 1
ATOM 1258 C CA . ASN A 1 162 ? 1.801 19.553 8.221 1.00 93.62 162 ASN A CA 1
ATOM 1259 C C . ASN A 1 162 ? 0.475 19.184 7.528 1.00 93.62 162 ASN A C 1
ATOM 1261 O O . ASN A 1 162 ? -0.345 20.047 7.226 1.00 93.62 162 ASN A O 1
ATOM 1265 N N . THR A 1 163 ? 0.261 17.894 7.281 1.00 91.81 163 THR A N 1
ATOM 1266 C CA . THR A 1 163 ? -0.924 17.358 6.595 1.00 91.81 163 THR A CA 1
ATOM 1267 C C . THR A 1 163 ? -2.047 16.951 7.547 1.00 91.81 163 THR A C 1
ATOM 1269 O O . THR A 1 163 ? -3.167 16.708 7.108 1.00 91.81 163 THR A O 1
ATOM 1272 N N . GLY A 1 164 ? -1.768 16.884 8.852 1.00 93.56 164 GLY A N 1
ATOM 1273 C CA . GLY A 1 164 ? -2.667 16.254 9.819 1.00 93.56 164 GLY A CA 1
ATOM 1274 C C . GLY A 1 164 ? -2.592 14.723 9.765 1.00 93.56 164 GLY A C 1
ATOM 1275 O O . GLY A 1 164 ? -1.842 14.145 8.981 1.00 93.56 164 GLY A O 1
ATOM 1276 N N . ASN A 1 165 ? -3.322 14.058 10.661 1.00 95.44 165 ASN A N 1
ATOM 1277 C CA . ASN A 1 165 ? -3.393 12.596 10.701 1.00 95.44 165 ASN A CA 1
ATOM 1278 C C . ASN A 1 165 ? -4.493 12.123 9.749 1.00 95.44 165 ASN A C 1
ATOM 1280 O O . ASN A 1 165 ? -5.633 11.922 10.167 1.00 95.44 165 ASN A O 1
ATOM 1284 N N . ILE A 1 166 ? -4.155 12.021 8.465 1.00 94.44 166 ILE A N 1
ATOM 1285 C CA . ILE A 1 166 ? -5.084 11.649 7.397 1.00 94.44 166 ILE A CA 1
ATOM 1286 C C . ILE A 1 166 ? -4.439 10.618 6.464 1.00 94.44 166 ILE A C 1
ATOM 1288 O O . ILE A 1 166 ? -3.261 10.758 6.122 1.00 94.44 166 ILE A O 1
ATOM 1292 N N . PRO A 1 167 ? -5.184 9.591 6.019 1.00 96.31 167 PRO A N 1
ATOM 1293 C CA . PRO A 1 167 ? -4.665 8.624 5.064 1.00 96.31 167 PRO A CA 1
ATOM 1294 C C . PRO A 1 167 ? -4.462 9.256 3.692 1.00 96.31 167 PRO A C 1
ATOM 1296 O O . PRO A 1 167 ? -5.331 9.960 3.166 1.00 96.31 167 PRO A O 1
ATOM 1299 N N . ARG A 1 168 ? -3.304 8.981 3.102 1.00 95.69 168 ARG A N 1
ATOM 1300 C CA . ARG A 1 168 ? -2.866 9.583 1.847 1.00 95.69 168 ARG A CA 1
ATOM 1301 C C . ARG A 1 168 ? -1.883 8.685 1.110 1.00 95.69 168 ARG A C 1
ATOM 1303 O O . ARG A 1 168 ? -1.195 7.857 1.703 1.00 95.69 168 ARG A O 1
ATOM 1310 N N . MET A 1 169 ? -1.810 8.906 -0.196 1.00 96.25 169 MET A N 1
ATOM 1311 C CA . MET A 1 169 ? -0.840 8.280 -1.086 1.00 96.25 169 MET A CA 1
ATOM 1312 C C . MET A 1 169 ? 0.088 9.365 -1.604 1.00 96.25 169 MET A C 1
ATOM 1314 O O . MET A 1 169 ? -0.342 10.336 -2.224 1.00 96.25 169 MET A O 1
ATOM 1318 N N . GLU A 1 170 ? 1.363 9.230 -1.280 1.00 95.94 170 GLU A N 1
ATOM 1319 C CA . GLU A 1 170 ? 2.355 10.267 -1.508 1.00 95.94 170 GLU A CA 1
ATOM 1320 C C . GLU A 1 170 ? 3.053 10.109 -2.849 1.00 95.94 170 GLU A C 1
ATOM 1322 O O . GLU A 1 170 ? 3.361 9.000 -3.300 1.00 95.94 170 GLU A O 1
ATOM 1327 N N . TRP A 1 171 ? 3.319 11.250 -3.483 1.00 93.12 171 TRP A N 1
ATOM 1328 C CA . TRP A 1 171 ? 4.048 11.342 -4.750 1.00 93.12 171 TRP A CA 1
ATOM 1329 C C . TRP A 1 171 ? 3.501 10.383 -5.810 1.00 93.12 171 TRP A C 1
ATOM 1331 O O . TRP A 1 171 ? 4.247 9.596 -6.398 1.00 93.12 171 TRP A O 1
ATOM 1341 N N . ILE A 1 172 ? 2.187 10.429 -6.028 1.00 94.50 172 ILE A N 1
ATOM 1342 C CA . ILE A 1 172 ? 1.509 9.576 -7.002 1.00 94.50 172 ILE A CA 1
ATOM 1343 C C . ILE A 1 172 ? 2.048 9.886 -8.399 1.00 94.50 172 ILE A C 1
ATOM 1345 O O . ILE A 1 172 ? 2.143 11.036 -8.825 1.00 94.50 172 ILE A O 1
ATOM 1349 N N . SER A 1 173 ? 2.431 8.847 -9.126 1.00 95.69 173 SER A N 1
ATOM 1350 C CA . SER A 1 173 ? 2.816 8.949 -10.530 1.00 95.69 173 SER A CA 1
ATOM 1351 C C . SER A 1 173 ? 2.258 7.764 -11.299 1.00 95.69 173 SER A C 1
ATOM 1353 O O . SER A 1 173 ? 2.265 6.641 -10.794 1.00 95.69 173 SER A O 1
ATOM 1355 N N . VAL A 1 174 ? 1.769 8.026 -12.509 1.00 95.62 174 VAL A N 1
ATOM 1356 C CA . VAL A 1 174 ? 1.178 7.023 -13.402 1.00 95.62 174 VAL A CA 1
ATOM 1357 C C . VAL A 1 174 ? 2.189 6.666 -14.476 1.00 95.62 174 VAL A C 1
ATOM 1359 O O . VAL A 1 174 ? 2.789 7.555 -15.078 1.00 95.62 174 VAL A O 1
ATOM 1362 N N . PHE A 1 175 ? 2.361 5.374 -14.728 1.00 96.44 175 PHE A N 1
ATOM 1363 C CA . PHE A 1 175 ? 3.299 4.863 -15.716 1.00 96.44 175 PHE A CA 1
ATOM 1364 C C . PHE A 1 175 ? 2.665 3.779 -16.582 1.00 96.44 175 PHE A C 1
ATOM 1366 O O . PHE A 1 175 ? 1.685 3.134 -16.206 1.00 96.44 175 PHE A O 1
ATOM 1373 N N . ASP A 1 176 ? 3.275 3.564 -17.741 1.00 95.56 176 ASP A N 1
ATOM 1374 C CA . ASP A 1 176 ? 3.059 2.376 -18.555 1.00 95.56 176 ASP A CA 1
ATOM 1375 C C . ASP A 1 176 ? 3.821 1.172 -17.994 1.00 95.56 176 ASP A C 1
ATOM 1377 O O . ASP A 1 176 ? 4.879 1.308 -17.374 1.00 95.56 176 ASP A O 1
ATOM 1381 N N . TRP A 1 177 ? 3.326 -0.029 -18.291 1.00 95.81 177 TRP A N 1
ATOM 1382 C CA . TRP A 1 177 ? 3.958 -1.296 -17.903 1.00 95.81 177 TRP A CA 1
ATOM 1383 C C . TRP A 1 177 ? 5.394 -1.475 -18.412 1.00 95.81 177 TRP A C 1
ATOM 1385 O O . TRP A 1 177 ? 6.162 -2.237 -17.829 1.00 95.81 177 TRP A O 1
ATOM 1395 N N . ASN A 1 178 ? 5.767 -0.778 -19.488 1.00 95.75 178 ASN A N 1
ATOM 1396 C CA . ASN A 1 178 ? 7.115 -0.812 -20.060 1.00 95.75 178 ASN A CA 1
ATOM 1397 C C . ASN A 1 178 ? 8.065 0.232 -19.445 1.00 95.75 178 ASN A C 1
ATOM 1399 O O . ASN A 1 178 ? 9.177 0.399 -19.933 1.00 95.75 178 ASN A O 1
ATOM 1403 N N . SER A 1 179 ? 7.649 0.949 -18.396 1.00 96.38 179 SER A N 1
ATOM 1404 C CA . SER A 1 179 ? 8.505 1.916 -17.707 1.00 96.38 179 SER A CA 1
ATOM 1405 C C . SER A 1 179 ? 9.771 1.263 -17.141 1.00 96.38 179 SER A C 1
ATOM 1407 O O . SER A 1 179 ? 9.707 0.269 -16.419 1.00 96.38 179 SER A O 1
ATOM 1409 N N . GLU A 1 180 ? 10.919 1.895 -17.384 1.00 96.69 180 GLU A N 1
ATOM 1410 C CA . GLU A 1 180 ? 12.224 1.487 -16.843 1.00 96.69 180 GLU A CA 1
ATOM 1411 C C . GLU A 1 180 ? 12.520 2.064 -15.451 1.00 96.69 180 GLU A C 1
ATOM 1413 O O . GLU A 1 180 ? 13.577 1.803 -14.868 1.00 96.69 180 GLU A O 1
ATOM 1418 N N . LYS A 1 181 ? 11.606 2.876 -14.897 1.00 96.81 181 LYS A N 1
ATOM 1419 C CA . LYS A 1 181 ? 11.732 3.354 -13.515 1.00 96.81 181 LYS A CA 1
ATOM 1420 C C . LYS A 1 181 ? 11.799 2.164 -12.561 1.00 96.81 181 LYS A C 1
ATOM 1422 O O . LYS A 1 181 ? 11.259 1.094 -12.837 1.00 96.81 181 LYS A O 1
ATOM 1427 N N . LYS A 1 182 ? 12.463 2.369 -11.426 1.00 96.88 182 LYS A N 1
ATOM 1428 C CA . LYS A 1 182 ? 12.707 1.317 -10.444 1.00 96.88 182 LYS A CA 1
ATOM 1429 C C . LYS A 1 182 ? 12.189 1.743 -9.083 1.00 96.88 182 LYS A C 1
ATOM 1431 O O . LYS A 1 182 ? 12.518 2.847 -8.656 1.00 96.88 182 LYS A O 1
ATOM 1436 N N . TYR A 1 183 ? 11.406 0.874 -8.446 1.00 97.19 183 TYR A N 1
ATOM 1437 C CA . TYR A 1 183 ? 10.763 1.052 -7.137 1.00 97.19 183 TYR A CA 1
ATOM 1438 C C . TYR A 1 183 ? 10.669 -0.295 -6.402 1.00 97.19 183 TYR A C 1
ATOM 1440 O O . TYR A 1 183 ? 11.138 -1.322 -6.905 1.00 97.19 183 TYR A O 1
ATOM 1448 N N . ASP A 1 184 ? 10.108 -0.274 -5.196 1.00 97.50 184 ASP A N 1
ATOM 1449 C CA . ASP A 1 184 ? 9.753 -1.474 -4.438 1.00 97.50 184 ASP A CA 1
ATOM 1450 C C . ASP A 1 184 ? 8.387 -2.021 -4.887 1.00 97.50 184 ASP A C 1
ATOM 1452 O O . ASP A 1 184 ? 7.780 -1.530 -5.844 1.00 97.50 184 ASP A O 1
ATOM 1456 N N . CYS A 1 185 ? 7.899 -3.061 -4.214 1.00 97.62 185 CYS A N 1
ATOM 1457 C CA . CYS A 1 185 ? 6.678 -3.762 -4.588 1.00 97.62 185 CYS A CA 1
ATOM 1458 C C . CYS A 1 185 ? 5.629 -3.768 -3.495 1.00 97.62 185 CYS A C 1
ATOM 1460 O O . CYS A 1 185 ? 5.911 -4.192 -2.376 1.00 97.62 185 CYS A O 1
ATOM 1462 N N . ALA A 1 186 ? 4.401 -3.401 -3.854 1.00 97.75 186 ALA A N 1
ATOM 1463 C CA . ALA A 1 186 ? 3.233 -3.683 -3.042 1.00 97.75 186 ALA A CA 1
ATOM 1464 C C . ALA A 1 186 ? 2.520 -4.914 -3.612 1.00 97.75 186 ALA A C 1
ATOM 1466 O O . ALA A 1 186 ? 2.037 -4.893 -4.745 1.00 97.75 186 ALA A O 1
ATOM 1467 N N . CYS A 1 187 ? 2.448 -5.984 -2.824 1.00 97.56 187 CYS A N 1
ATOM 1468 C CA . CYS A 1 187 ? 1.714 -7.196 -3.172 1.00 97.56 187 CYS A CA 1
ATOM 1469 C C . CYS A 1 187 ? 0.596 -7.459 -2.163 1.00 97.56 187 CYS A C 1
ATOM 1471 O O . CYS A 1 187 ? 0.659 -7.017 -1.017 1.00 97.56 187 CYS A O 1
ATOM 1473 N N . ALA A 1 188 ? -0.426 -8.182 -2.597 1.00 96.06 188 ALA A N 1
ATOM 1474 C CA . ALA A 1 188 ? -1.606 -8.520 -1.824 1.00 96.06 188 ALA A CA 1
ATOM 1475 C C . ALA A 1 188 ? -1.903 -10.018 -1.937 1.00 96.06 188 ALA A C 1
ATOM 1477 O O . ALA A 1 188 ? -1.701 -10.619 -2.998 1.00 96.06 188 ALA A O 1
ATOM 1478 N N . GLY A 1 189 ? -2.408 -10.606 -0.851 1.00 93.06 189 GLY A N 1
ATOM 1479 C CA . GLY A 1 189 ? -2.935 -11.970 -0.858 1.00 93.06 189 GLY A CA 1
ATOM 1480 C C . GLY A 1 189 ? -4.031 -12.163 -1.911 1.00 93.06 189 GLY A C 1
ATOM 1481 O O . GLY A 1 189 ? -4.859 -11.275 -2.138 1.00 93.06 189 GLY A O 1
ATOM 1482 N N . ILE A 1 190 ? -4.028 -13.328 -2.558 1.00 83.50 190 ILE A N 1
ATOM 1483 C CA . ILE A 1 190 ? -5.108 -13.758 -3.451 1.00 83.50 190 ILE A CA 1
ATOM 1484 C C . ILE A 1 190 ? -6.271 -14.236 -2.567 1.00 83.50 190 ILE A C 1
ATOM 1486 O O . ILE A 1 190 ? -6.046 -14.942 -1.585 1.00 83.50 190 ILE A O 1
ATOM 1490 N N . ARG A 1 191 ? -7.488 -13.786 -2.876 1.00 67.75 191 ARG A N 1
ATOM 1491 C CA . ARG A 1 191 ? -8.731 -14.212 -2.222 1.00 67.75 191 ARG A CA 1
ATOM 1492 C C . ARG A 1 191 ? -9.477 -15.182 -3.112 1.00 67.75 191 ARG A C 1
ATOM 1494 O O . ARG A 1 191 ? -9.422 -14.957 -4.341 1.00 67.75 191 ARG A O 1
#

InterPro domains:
  IPR000538 Link domain [PS50963] (83-189)

Foldseek 3Di:
DDDDDDDDDDDDDDDDDDDDDDDDDDDDDDDDDDPPDDPPDPFDDDPVRVVVVVVVVVVVVVVVVVVVVVVVVVVVVLPVVFFDKDWFDDPPFFADALVSQQVVQVVVQWGFAAPVRQLVVLVVQDFDQWWAWHAHPVCNQKIKTWTWHQDADCDDDGADHPPHRHIDTGPIDIDGSPDNDGTTTMIGHDD

pLDDT: mean 79.69, std 21.52, range [30.61, 98.12]

Secondary structure (DSSP, 8-state):
-------------PPPPP----------------------SSS-S-HHHHHHHHHHHHHHHHHHHHHHHHHHHHHHHHHHHSPPEEEE--TTTT-B-HHHHHHHHHHTTEEEPBHHHHHHHHTTT----S-EEEE-TT-TTEEEEEEEE-S-BSSSSSS-BS--S--EEEEEEEEETT----BEEEEEE--

Solvent-accessible surface area (backbone atoms only — not comparable to full-atom values): 11506 Å² total; per-residue (Å²): 139,86,84,85,82,86,83,87,83,83,83,84,80,80,84,80,85,89,77,86,85,78,90,78,89,84,85,88,84,90,86,78,81,76,86,74,76,79,83,77,78,92,55,66,100,41,76,69,54,40,53,52,51,51,52,51,51,53,51,52,50,51,52,52,51,50,51,52,52,49,54,52,49,51,51,50,50,57,59,68,71,48,62,62,74,46,80,41,76,30,71,99,54,60,59,26,28,52,55,56,34,43,53,55,17,46,78,70,71,26,35,57,20,35,50,67,58,47,39,56,51,6,62,73,72,34,69,45,90,53,54,18,35,26,36,35,87,91,41,84,77,34,31,34,36,28,26,28,31,10,70,50,26,89,57,86,82,66,62,70,53,80,68,46,82,46,57,38,67,36,77,71,42,80,42,55,61,83,43,83,61,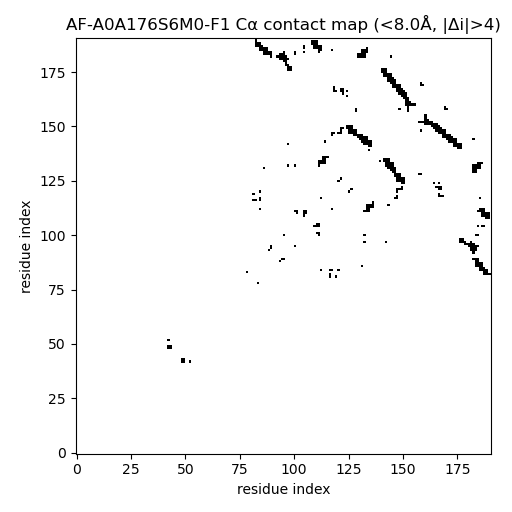50,24,22,29,32,21,20,50,72,130